Protein AF-A0A920AD11-F1 (afdb_monomer)

Radius of gyration: 23.63 Å; Cα contacts (8 Å, |Δi|>4): 312; chains: 1; bounding box: 51×35×72 Å

Foldseek 3Di:
DVLVVCCVVPVCSQLVLLVVVQVVLLVLLCVVLVQPDDPDVLVSQLSLLVSVQVVCVVVQWFDPLLVVDPSNLLSNLFDSVLSSVDGNVRNVVCLVAQADDDPNTGNAHPLSLLLQLLLLVLSPPPCSSVSSSVSSVCCSNVVDHADPLSSRQRRTPDRPRDQEDEEEAAQDPVSLVVVLVVLVVSCVSPHDYHYHDPNHDAFQPADPPVRDTDNGCVVSVVSSD

Mean predicted aligned error: 4.7 Å

Nearest PDB structures (foldseek):
  5im3-assembly1_A-2  TM=9.847E-01  e=5.042E-24  Pseudomonas aeruginosa PAO1
  5im3-assembly1_B-2  TM=9.858E-01  e=1.477E-23  Pseudomonas aeruginosa PAO1
  8vhq-assembly1_B  TM=8.849E-01  e=7.987E-11  Escherichia coli K-12
  8vhu-assembly1_B  TM=8.842E-01  e=1.635E-10  Escherichia coli K-12
  4r1r-assembly1_A  TM=8.958E-01  e=6.184E-10  Escherichia coli

pLDDT: mean 94.49, std 5.19, range [59.59, 98.75]

Sequence (225 aa):
MTARTMVEKEPNYSYVTARLLLNNLENEVGAFLEIKERKDRSKMYVEALAKTVDKGIELDFLNEELKTYDLTKMGEALLEERDFQFTYLGLQTLYDRYFITFEETRYELPQVFFMRVAMGLALNEENKEEKAIEFYKLLSSFDYMSSTPTLFNSGTKRPQLSSCYLTTVPDDLSGIYGAIRDNALLSKWAGGLGNDWTNVRALGSRIKGTNGKSQGIVPFLKVSK

Secondary structure (DSSP, 8-state):
-TTGGGTTT-TTHHHHHHHHHHHHHHHHHHHHTT----S-HHHHHHHHHHHHHHHHHHTT-B-GGGGGS-HHHHHHT--GGGGGG--HHHHHHHHHHTS-EETTEE---HHHHHHHHHHHHHTTSTTHHHHHHHHHHHHHTTS----HHHHHHTTBSS-----EEEEE--SSHHHHHHHHHHHHHHHTTT-EEEEE-TTSPPTT-B-TTT--B---SHHHHHH--

Solvent-accessible surface area (backbone atoms only — not comparable to full-atom values): 12468 Å² total; per-residue (Å²): 116,79,47,59,71,41,29,87,82,41,63,70,30,28,35,57,36,22,53,56,51,46,55,52,47,55,52,47,23,28,65,72,64,63,59,83,54,76,89,47,62,63,59,25,47,25,54,45,39,44,47,36,53,52,50,31,36,75,69,71,48,30,33,69,70,65,70,75,50,63,47,64,65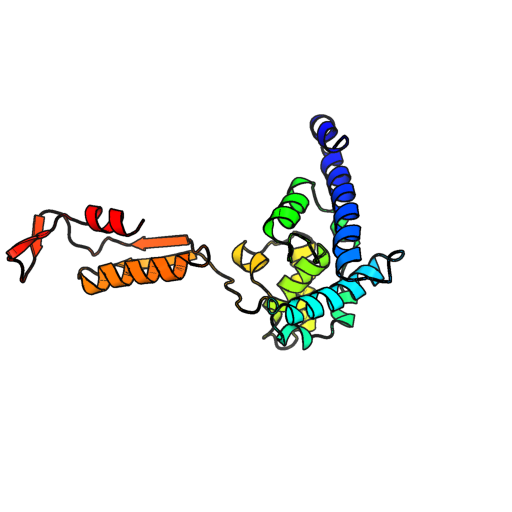,56,18,71,68,57,63,72,72,48,65,71,71,34,39,32,68,59,48,48,52,36,66,77,72,51,48,52,65,57,95,92,40,50,50,50,52,75,67,45,50,37,39,40,28,17,42,37,72,17,70,86,45,97,57,28,70,62,47,13,51,52,44,21,57,40,45,58,69,64,81,43,77,77,56,69,40,27,61,60,20,33,38,32,63,75,55,54,50,71,40,78,48,77,50,73,36,50,71,43,75,69,45,41,54,45,48,46,52,50,48,54,62,47,38,72,75,72,29,47,80,47,76,42,58,82,64,38,59,50,61,68,38,79,39,85,90,78,78,45,61,37,81,29,58,64,68,57,57,67,71,66,108

Structure (mmCIF, N/CA/C/O backbone):
data_AF-A0A920AD11-F1
#
_entry.id   AF-A0A920AD11-F1
#
loop_
_atom_site.group_PDB
_atom_site.id
_atom_site.type_symbol
_atom_site.label_atom_id
_atom_site.label_alt_id
_atom_site.label_comp_id
_atom_site.label_asym_id
_atom_site.label_entity_id
_atom_site.label_seq_id
_atom_site.pdbx_PDB_ins_code
_atom_site.Cartn_x
_atom_site.Cartn_y
_atom_site.Cartn_z
_atom_site.occupancy
_atom_site.B_iso_or_equiv
_atom_site.auth_seq_id
_atom_site.auth_comp_id
_atom_site.auth_asym_id
_atom_site.auth_atom_id
_atom_site.pdbx_PDB_model_num
ATOM 1 N N . MET A 1 1 ? 7.058 13.045 21.842 1.00 62.06 1 MET A N 1
ATOM 2 C CA . MET A 1 1 ? 8.514 13.130 21.566 1.00 62.06 1 MET A CA 1
ATOM 3 C C . MET A 1 1 ? 9.387 12.473 22.639 1.00 62.06 1 MET A C 1
ATOM 5 O O . MET A 1 1 ? 10.346 11.814 22.265 1.00 62.06 1 MET A O 1
ATOM 9 N N . THR A 1 2 ? 9.062 12.568 23.934 1.00 87.69 2 THR A N 1
ATOM 10 C CA . THR A 1 2 ? 9.883 12.015 25.039 1.00 87.69 2 THR A CA 1
ATOM 11 C C . THR A 1 2 ? 9.945 10.482 25.115 1.00 87.69 2 THR A C 1
ATOM 13 O O . THR A 1 2 ? 10.893 9.940 25.668 1.00 87.69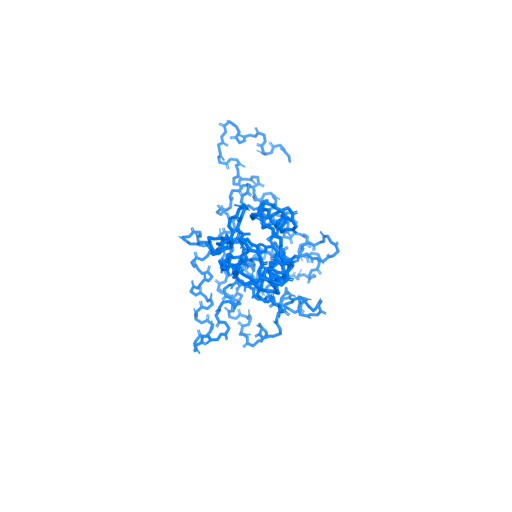 2 THR A O 1
ATOM 16 N N . ALA A 1 3 ? 8.971 9.761 24.548 1.00 85.75 3 ALA A N 1
ATOM 17 C CA . ALA A 1 3 ? 9.001 8.294 24.506 1.00 85.75 3 ALA A CA 1
ATOM 18 C C . ALA A 1 3 ? 10.041 7.751 23.505 1.00 85.75 3 ALA A C 1
ATOM 20 O O . ALA A 1 3 ? 10.756 6.800 23.807 1.00 85.75 3 ALA A O 1
ATOM 21 N N . ARG A 1 4 ? 10.195 8.403 22.341 1.00 88.62 4 ARG A N 1
ATOM 22 C CA . ARG A 1 4 ? 11.115 7.964 21.276 1.00 88.62 4 ARG A CA 1
ATOM 23 C C . ARG A 1 4 ? 12.579 8.000 21.717 1.00 88.62 4 ARG A C 1
ATOM 25 O O . ARG A 1 4 ? 13.347 7.125 21.340 1.00 88.62 4 ARG A O 1
ATOM 32 N N . THR A 1 5 ? 12.968 8.992 22.517 1.00 92.06 5 THR A N 1
ATOM 33 C CA . THR A 1 5 ? 14.348 9.133 23.013 1.00 92.06 5 THR A CA 1
ATOM 34 C C . THR A 1 5 ? 14.754 8.010 23.969 1.00 92.06 5 THR A C 1
ATOM 36 O O . THR A 1 5 ? 15.939 7.798 24.190 1.00 92.06 5 THR A O 1
ATOM 39 N N . MET A 1 6 ? 13.789 7.274 24.530 1.00 92.00 6 MET A N 1
ATOM 40 C CA . MET A 1 6 ? 14.055 6.147 25.428 1.00 92.00 6 MET A CA 1
ATOM 41 C C . MET A 1 6 ? 14.345 4.837 24.686 1.00 92.00 6 MET A C 1
ATOM 43 O O . MET A 1 6 ? 14.854 3.907 25.305 1.00 92.00 6 MET A O 1
ATOM 47 N N . VAL A 1 7 ? 14.088 4.771 23.372 1.00 93.25 7 VAL A N 1
ATOM 48 C CA . VAL A 1 7 ? 14.320 3.570 22.544 1.00 93.25 7 VAL A CA 1
ATOM 49 C C . VAL A 1 7 ? 15.790 3.150 22.539 1.00 93.25 7 VAL A C 1
ATOM 51 O O . VAL A 1 7 ? 16.081 1.961 22.501 1.00 93.25 7 VAL A O 1
ATOM 54 N N . GLU A 1 8 ? 16.715 4.110 22.623 1.00 92.31 8 GLU A N 1
ATOM 55 C CA . GLU A 1 8 ? 18.157 3.835 22.697 1.00 92.31 8 GLU A CA 1
ATOM 56 C C . GLU A 1 8 ? 18.545 3.091 23.986 1.00 92.31 8 GLU A C 1
ATOM 58 O O . GLU A 1 8 ? 19.488 2.306 23.989 1.00 92.31 8 GLU A O 1
ATOM 63 N N . LYS A 1 9 ? 17.803 3.316 25.078 1.00 94.25 9 LYS A N 1
ATOM 64 C CA . LYS A 1 9 ? 18.046 2.669 26.375 1.00 94.25 9 LYS A CA 1
ATOM 65 C C . LYS A 1 9 ? 17.275 1.362 26.530 1.00 94.25 9 LYS A C 1
ATOM 67 O O . LYS A 1 9 ? 17.793 0.426 27.124 1.00 94.25 9 LYS A O 1
ATOM 72 N N . GLU A 1 10 ? 16.040 1.317 26.037 1.00 95.38 10 GLU A N 1
ATOM 73 C CA . GLU A 1 10 ? 15.158 0.154 26.118 1.00 95.38 10 GLU A CA 1
ATOM 74 C C . GLU A 1 10 ? 14.312 0.062 24.829 1.00 95.38 10 GLU A C 1
ATOM 76 O O . GLU A 1 10 ? 13.441 0.911 24.596 1.00 95.38 10 GLU A O 1
ATOM 81 N N . PRO A 1 11 ? 14.535 -0.948 23.966 1.00 95.31 11 PRO A N 1
ATOM 82 C CA . PRO A 1 11 ? 13.902 -1.024 22.648 1.00 95.31 11 PRO A CA 1
ATOM 83 C C . PRO A 1 11 ? 12.371 -1.131 22.704 1.00 95.31 11 PRO A C 1
ATOM 85 O O . PRO A 1 11 ? 11.695 -0.680 21.773 1.00 95.31 11 PRO A O 1
ATOM 88 N N . ASN A 1 12 ? 11.790 -1.648 23.794 1.00 96.38 12 ASN A N 1
ATOM 89 C CA . ASN A 1 12 ? 10.336 -1.764 23.936 1.00 96.38 12 ASN A CA 1
ATOM 90 C C . ASN A 1 12 ? 9.607 -0.410 23.980 1.00 96.38 12 ASN A C 1
ATOM 92 O O . ASN A 1 12 ? 8.408 -0.345 23.687 1.00 96.38 12 ASN A O 1
ATOM 96 N N . TYR A 1 13 ? 10.316 0.698 24.234 1.00 96.31 13 TYR A N 1
ATOM 97 C CA . TYR A 1 13 ? 9.749 2.041 24.067 1.00 96.31 13 TYR A CA 1
ATOM 98 C C . TYR A 1 13 ? 9.312 2.335 22.624 1.00 96.31 13 TYR A C 1
ATOM 100 O O . TYR A 1 13 ? 8.516 3.252 22.410 1.00 96.31 13 TYR A O 1
ATOM 108 N N . SER A 1 14 ? 9.765 1.555 21.635 1.00 97.06 14 SER A N 1
ATOM 109 C CA . SER A 1 14 ? 9.287 1.649 20.253 1.00 97.06 14 SER A CA 1
ATOM 110 C C . SER A 1 14 ? 7.788 1.350 20.163 1.00 97.06 14 SER A C 1
ATOM 112 O O . SER A 1 14 ? 7.046 2.132 19.570 1.00 97.06 14 SER A O 1
ATOM 114 N N . TYR A 1 15 ? 7.316 0.294 20.835 1.00 97.12 15 TYR A N 1
ATOM 115 C CA . TYR A 1 15 ? 5.892 -0.054 20.884 1.00 97.12 15 TYR A CA 1
ATOM 116 C C . TYR A 1 15 ? 5.085 0.995 21.649 1.00 97.12 15 TYR A C 1
ATOM 118 O O . TYR A 1 15 ? 4.009 1.395 21.217 1.00 97.12 15 TYR A O 1
ATOM 126 N N . VAL A 1 16 ? 5.616 1.506 22.764 1.00 96.88 16 VAL A N 1
ATOM 127 C CA . VAL A 1 16 ? 4.961 2.583 23.528 1.00 96.88 16 VAL A CA 1
ATOM 128 C C . VAL A 1 16 ? 4.816 3.843 22.671 1.00 96.88 16 VAL A C 1
ATOM 130 O O . VAL A 1 16 ? 3.754 4.459 22.641 1.00 96.88 16 VAL A O 1
ATOM 133 N N . THR A 1 17 ? 5.861 4.207 21.928 1.00 97.00 17 THR A N 1
ATOM 134 C CA . THR A 1 17 ? 5.839 5.371 21.035 1.00 97.00 17 THR A CA 1
ATOM 135 C C . THR A 1 17 ? 4.841 5.173 19.890 1.00 97.00 17 THR A C 1
ATOM 137 O O . THR A 1 17 ? 4.101 6.104 19.579 1.00 97.00 17 THR A O 1
ATOM 140 N N . ALA A 1 18 ? 4.762 3.970 19.310 1.00 97.50 18 ALA A N 1
ATOM 141 C CA . ALA A 1 18 ? 3.755 3.632 18.304 1.00 97.50 18 ALA A CA 1
ATOM 142 C C . ALA A 1 18 ? 2.330 3.788 18.850 1.00 97.50 18 ALA A C 1
ATOM 144 O O . ALA A 1 18 ? 1.491 4.395 18.200 1.00 97.50 18 ALA A O 1
ATOM 145 N N . ARG A 1 19 ? 2.069 3.334 20.080 1.00 96.81 19 ARG A N 1
ATOM 146 C CA . ARG A 1 19 ? 0.749 3.452 20.726 1.00 96.81 19 ARG A CA 1
ATOM 147 C C . ARG A 1 19 ? 0.329 4.902 20.967 1.00 96.81 19 ARG A C 1
ATOM 149 O O . ARG A 1 19 ? -0.842 5.232 20.829 1.00 96.81 19 ARG A O 1
ATOM 156 N N . LEU A 1 20 ? 1.278 5.783 21.288 1.00 97.06 20 LEU A N 1
ATOM 157 C CA . LEU A 1 20 ? 0.999 7.219 21.402 1.00 97.06 20 LEU A CA 1
ATOM 158 C C . LEU A 1 20 ? 0.669 7.847 20.041 1.00 97.06 20 LEU A C 1
ATOM 160 O O . LEU A 1 20 ? -0.234 8.676 19.960 1.00 97.06 20 LEU A O 1
ATOM 164 N N . LEU A 1 21 ? 1.375 7.448 18.977 1.00 96.69 21 LEU A N 1
ATOM 165 C CA . LEU A 1 21 ? 1.054 7.870 17.609 1.00 96.69 21 LEU A CA 1
ATOM 166 C C . LEU A 1 21 ? -0.324 7.346 17.176 1.00 96.69 21 LEU A C 1
ATOM 168 O O . LEU A 1 21 ? -1.106 8.101 16.608 1.00 96.69 21 LEU A O 1
ATOM 172 N N . LEU A 1 22 ? -0.637 6.090 17.495 1.00 97.12 22 LEU A N 1
ATOM 173 C CA . LEU A 1 22 ? -1.926 5.466 17.211 1.00 97.12 22 LEU A CA 1
ATOM 174 C C . LEU A 1 22 ? -3.081 6.245 17.840 1.00 97.12 22 LEU A C 1
ATOM 176 O O . LEU A 1 22 ? -4.046 6.537 17.152 1.00 97.12 22 LEU A O 1
ATOM 180 N N . ASN A 1 23 ? -2.961 6.650 19.106 1.00 96.31 23 ASN A N 1
ATOM 181 C CA . ASN A 1 23 ? -3.991 7.457 19.76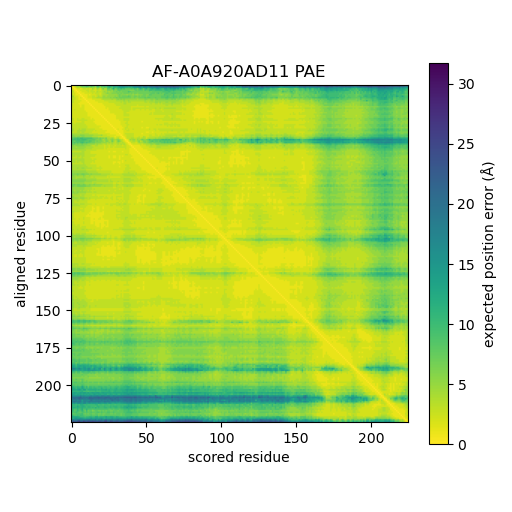0 1.00 96.31 23 ASN A CA 1
ATOM 182 C C . ASN A 1 23 ? -4.223 8.801 19.040 1.00 96.31 23 ASN A C 1
ATOM 184 O O . ASN A 1 23 ? -5.351 9.278 18.960 1.00 96.31 23 ASN A O 1
ATOM 188 N N . ASN A 1 24 ? -3.177 9.427 18.492 1.00 95.94 24 ASN A N 1
ATOM 189 C CA . ASN A 1 24 ? -3.351 10.641 17.688 1.00 95.94 24 ASN A CA 1
ATOM 190 C C . ASN A 1 24 ? -4.087 10.340 16.376 1.00 95.94 24 ASN A C 1
ATOM 192 O O . ASN A 1 24 ? -5.014 11.065 16.030 1.00 95.94 24 ASN A O 1
ATOM 196 N N . LEU A 1 25 ? -3.716 9.250 15.700 1.00 96.75 25 LEU A N 1
ATOM 197 C CA . LEU A 1 25 ? -4.368 8.801 14.471 1.00 96.75 25 LEU A CA 1
ATOM 198 C C . LEU A 1 25 ? -5.848 8.447 14.700 1.00 96.75 25 LEU A C 1
ATOM 200 O O . LEU A 1 25 ? -6.697 8.844 13.912 1.00 96.75 25 LEU A O 1
ATOM 204 N N . GLU A 1 26 ? -6.184 7.754 15.791 1.00 96.06 26 GLU A N 1
ATOM 205 C CA . GLU A 1 26 ? -7.571 7.422 16.151 1.00 96.06 26 GLU A CA 1
ATOM 206 C C . GLU A 1 26 ? -8.432 8.676 16.353 1.00 96.06 26 GLU A C 1
ATOM 208 O O . GLU A 1 26 ? -9.593 8.709 15.933 1.00 96.06 26 GLU A O 1
ATOM 213 N N 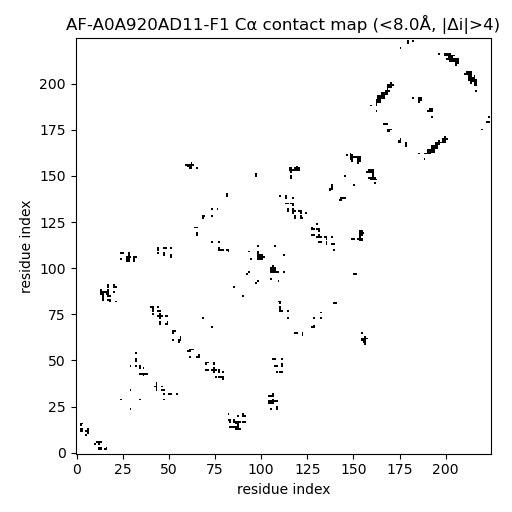. ASN A 1 27 ? -7.858 9.724 16.953 1.00 95.38 27 ASN A N 1
ATOM 214 C CA . ASN A 1 27 ? -8.524 11.016 17.104 1.00 95.38 27 ASN A CA 1
ATOM 215 C C . ASN A 1 27 ? -8.670 11.753 15.764 1.00 95.38 27 ASN A C 1
ATOM 217 O O . ASN A 1 27 ? -9.730 12.316 15.504 1.00 95.38 27 ASN A O 1
ATOM 221 N N . GLU A 1 28 ? -7.642 11.729 14.914 1.00 96.06 28 GLU A N 1
ATOM 222 C CA . GLU A 1 28 ? -7.636 12.363 13.589 1.00 96.06 28 GLU A CA 1
ATOM 223 C C . GLU A 1 28 ? -8.670 11.728 12.649 1.00 96.06 28 GLU A C 1
ATOM 225 O O . GLU A 1 28 ? -9.631 12.389 12.247 1.00 96.06 28 GLU A O 1
ATOM 230 N N . VAL A 1 29 ? -8.530 10.422 12.380 1.00 96.50 29 VAL A N 1
ATOM 231 C CA . VAL A 1 29 ? -9.481 9.631 11.573 1.00 96.50 29 VAL A CA 1
ATOM 232 C C . VAL A 1 29 ? -10.871 9.740 12.166 1.00 96.50 29 VAL A C 1
ATOM 234 O O . VAL A 1 29 ? -11.884 9.846 11.477 1.00 96.50 29 VAL A O 1
ATOM 237 N N . GLY A 1 30 ? -10.899 9.745 13.488 1.00 95.00 30 GLY A N 1
ATOM 238 C CA . GLY A 1 30 ? -12.088 9.933 14.240 1.00 95.00 30 GLY A CA 1
ATOM 239 C C . GLY A 1 30 ? -12.864 11.194 13.922 1.00 95.00 30 GLY A C 1
ATOM 240 O O . GLY A 1 30 ? -14.052 11.099 13.606 1.00 95.00 30 GLY A O 1
ATOM 241 N N . ALA A 1 31 ? -12.223 12.339 14.098 1.00 94.94 31 ALA A N 1
ATOM 242 C CA . ALA A 1 31 ? -12.836 13.629 13.852 1.00 94.94 31 ALA A CA 1
ATOM 243 C C . ALA A 1 31 ? -13.276 13.741 12.388 1.00 94.94 31 ALA A C 1
ATOM 245 O O . ALA A 1 31 ? -14.389 14.187 12.131 1.00 94.94 31 ALA A O 1
ATOM 246 N N . PHE A 1 32 ? -12.450 13.260 11.453 1.00 95.94 32 PHE A N 1
ATOM 247 C CA . PHE A 1 32 ? -12.736 13.331 10.023 1.00 95.94 32 PHE A CA 1
ATOM 248 C C . PHE A 1 32 ? -13.951 12.491 9.598 1.00 95.94 32 PHE A C 1
ATOM 250 O O . PHE A 1 32 ? -14.787 12.957 8.831 1.00 95.94 32 PHE A O 1
ATOM 257 N N . LEU A 1 33 ? -14.072 11.257 10.098 1.00 95.62 33 LEU A N 1
ATOM 258 C CA . LEU A 1 33 ? -15.196 10.360 9.787 1.00 95.62 33 LEU A CA 1
ATOM 259 C C . LEU A 1 33 ? -16.393 10.530 10.739 1.00 95.62 33 LEU A C 1
ATOM 261 O O . LEU A 1 33 ? -17.359 9.769 10.669 1.00 95.62 33 LEU A O 1
ATOM 265 N N . GLU A 1 34 ? -16.339 11.473 11.681 1.00 94.81 34 GLU A N 1
ATOM 266 C CA . GLU A 1 34 ? -17.389 11.697 12.683 1.00 94.81 34 GLU A CA 1
ATOM 267 C C . GLU A 1 34 ? -17.805 10.406 13.428 1.00 94.81 34 GLU A C 1
ATOM 269 O O . GLU A 1 34 ? -18.992 10.152 13.656 1.00 94.81 34 GLU A O 1
ATOM 274 N N . ILE A 1 35 ? -16.845 9.522 13.742 1.00 93.50 35 ILE A N 1
ATOM 275 C CA . ILE A 1 35 ? -17.133 8.223 14.388 1.00 93.50 35 ILE A CA 1
ATOM 276 C C . ILE A 1 35 ? -17.736 8.474 15.776 1.00 93.50 35 ILE A C 1
ATOM 278 O O . ILE A 1 35 ? -17.151 9.206 16.588 1.00 93.50 35 ILE A O 1
ATOM 282 N N . LYS A 1 36 ? -18.912 7.885 16.025 1.00 89.19 36 LYS A N 1
ATOM 283 C CA . LYS A 1 36 ? -19.696 8.092 17.250 1.00 89.19 36 LYS A CA 1
ATOM 284 C C . LYS A 1 36 ? -19.191 7.224 18.390 1.00 89.19 36 LYS A C 1
ATOM 286 O O . LYS A 1 36 ? -19.122 7.693 19.527 1.00 89.19 36 LYS A O 1
ATOM 291 N N . GLU A 1 37 ? -18.848 5.974 18.098 1.00 85.94 37 GLU A N 1
ATOM 292 C CA . GLU A 1 37 ? -18.327 5.059 19.104 1.00 85.94 37 GLU A CA 1
ATOM 293 C C . GLU A 1 37 ? -16.817 5.253 19.288 1.00 85.94 37 GLU A C 1
ATOM 295 O O . GLU A 1 37 ? -16.029 5.142 18.353 1.00 85.94 37 GLU A O 1
ATOM 300 N N . ARG A 1 38 ? -16.419 5.593 20.515 1.00 84.56 38 ARG A N 1
ATOM 301 C CA . ARG A 1 38 ? -15.036 5.938 20.901 1.00 84.56 38 ARG A CA 1
ATOM 302 C C . ARG A 1 38 ? -14.545 5.204 22.126 1.00 84.56 38 ARG A C 1
ATOM 304 O O . ARG A 1 38 ? -13.352 5.209 22.407 1.00 84.56 38 ARG A O 1
ATOM 311 N N . LYS A 1 39 ? -15.474 4.669 22.913 1.00 86.50 39 LYS A N 1
ATOM 312 C CA . LYS A 1 39 ? -15.168 4.014 24.181 1.00 86.50 39 LYS A CA 1
ATOM 313 C C . LYS A 1 39 ? -14.824 2.556 23.936 1.00 86.50 39 LYS A C 1
ATOM 315 O O . LYS A 1 39 ? -13.940 2.021 24.597 1.00 86.50 39 LYS A O 1
ATOM 320 N N . ASP A 1 40 ? -15.518 1.941 22.988 1.00 92.31 40 ASP A N 1
ATOM 321 C CA . ASP A 1 40 ? -15.301 0.566 22.566 1.00 92.31 40 ASP A CA 1
ATOM 322 C C . ASP A 1 40 ? -14.516 0.542 21.245 1.00 92.31 40 ASP A C 1
ATOM 324 O O . ASP A 1 40 ? -15.051 0.888 20.189 1.00 92.31 40 ASP A O 1
ATOM 328 N N . ARG A 1 41 ? -13.231 0.156 21.305 1.00 91.94 41 ARG A N 1
ATOM 329 C CA . ARG A 1 41 ? -12.348 0.129 20.124 1.00 91.94 41 ARG A CA 1
ATOM 330 C C . ARG A 1 41 ? -12.841 -0.851 19.061 1.00 91.94 41 ARG A C 1
ATOM 332 O O . ARG A 1 41 ? -12.738 -0.529 17.883 1.00 91.94 41 ARG A O 1
ATOM 339 N N . SER A 1 42 ? -13.409 -1.992 19.454 1.00 92.81 42 SER A N 1
ATOM 340 C CA . SER A 1 42 ? -13.911 -2.992 18.505 1.00 92.81 42 SER A CA 1
ATOM 341 C C . SER A 1 42 ? -15.056 -2.406 17.672 1.00 92.81 42 SER A C 1
ATOM 343 O O . SER A 1 42 ? -15.010 -2.381 16.441 1.00 92.81 42 SER A O 1
ATOM 345 N N . LYS A 1 43 ? -16.034 -1.778 18.334 1.00 93.88 43 LYS A N 1
ATOM 346 C CA . LYS A 1 43 ? -17.141 -1.095 17.644 1.00 93.88 43 LYS A CA 1
ATOM 347 C C . LYS A 1 43 ? -16.697 0.136 16.857 1.00 93.88 43 LYS A C 1
ATOM 349 O O . LYS A 1 43 ? -17.228 0.379 15.774 1.00 93.88 43 LYS A O 1
ATOM 354 N N . MET A 1 44 ? -15.721 0.891 17.368 1.00 95.44 44 MET A N 1
ATOM 355 C CA . MET A 1 44 ? -15.107 2.004 16.639 1.00 95.44 44 MET A CA 1
ATOM 356 C C . MET A 1 44 ? -14.524 1.520 15.307 1.00 95.44 44 MET A C 1
ATOM 358 O O . MET A 1 44 ? -14.714 2.183 14.294 1.00 95.44 44 MET A O 1
ATOM 362 N N . TYR A 1 45 ? -13.854 0.364 15.289 1.00 96.88 45 TYR A N 1
ATOM 363 C CA . TYR A 1 45 ? -13.275 -0.224 14.081 1.00 96.88 45 TYR A CA 1
ATOM 364 C C . TYR A 1 45 ? -14.326 -0.678 13.063 1.00 96.88 45 TYR A C 1
ATOM 366 O O . TYR A 1 45 ? -14.160 -0.424 11.869 1.00 96.88 45 TYR A O 1
ATOM 374 N N . VAL A 1 46 ? -15.424 -1.282 13.527 1.00 96.56 46 VAL A N 1
ATOM 375 C CA . VAL A 1 46 ? -16.571 -1.639 12.674 1.00 96.56 46 VAL A CA 1
ATOM 376 C C . VAL A 1 46 ? -17.158 -0.387 12.009 1.00 96.56 46 VAL A C 1
ATOM 378 O O . VAL A 1 46 ? -17.343 -0.358 10.792 1.00 96.56 46 VAL A O 1
ATOM 381 N N . GLU A 1 47 ? -17.412 0.671 12.791 1.00 96.69 47 GLU A N 1
ATOM 382 C CA . GLU A 1 47 ? -17.926 1.945 12.268 1.00 96.69 47 GLU A CA 1
ATOM 383 C C . GLU A 1 47 ? -16.908 2.617 11.328 1.00 96.69 47 GLU A C 1
ATOM 385 O O . GLU A 1 47 ? -17.287 3.128 10.273 1.00 96.69 47 GLU A O 1
ATOM 390 N N . ALA A 1 48 ? -15.616 2.584 11.676 1.00 97.19 48 ALA A N 1
ATOM 391 C CA . ALA A 1 48 ? -14.539 3.157 10.876 1.00 97.19 48 ALA A CA 1
ATOM 392 C C . ALA A 1 48 ? -14.454 2.510 9.492 1.00 97.19 48 ALA A C 1
ATOM 394 O O . ALA A 1 48 ? -14.404 3.235 8.507 1.00 97.19 48 ALA A O 1
ATOM 395 N N . LEU A 1 49 ? -14.486 1.175 9.397 1.00 97.88 49 LEU A N 1
ATOM 396 C CA . LEU A 1 49 ? -14.406 0.472 8.113 1.00 97.88 49 LEU A CA 1
ATOM 397 C C . LEU A 1 49 ? -15.523 0.915 7.163 1.00 97.88 49 LEU A C 1
ATOM 399 O O . LEU A 1 49 ? -15.245 1.306 6.028 1.00 97.88 49 LEU A O 1
ATOM 403 N N . ALA A 1 50 ? -16.771 0.889 7.638 1.00 97.25 50 ALA A N 1
ATOM 404 C CA . ALA A 1 50 ? -17.922 1.277 6.831 1.00 97.25 50 ALA A CA 1
ATOM 405 C C . ALA A 1 50 ? -17.794 2.725 6.335 1.00 97.25 50 ALA A C 1
ATOM 407 O O . ALA A 1 50 ? -17.915 2.994 5.139 1.00 97.25 50 ALA A O 1
ATOM 408 N N . LYS A 1 51 ? -17.449 3.649 7.239 1.00 97.31 51 LYS A N 1
ATOM 409 C CA . LYS A 1 51 ? -17.306 5.069 6.907 1.00 97.31 51 LYS A CA 1
ATOM 410 C C . LYS A 1 51 ? -16.104 5.377 6.019 1.00 97.31 51 LYS A C 1
ATOM 412 O O . LYS A 1 51 ? -16.220 6.235 5.149 1.00 97.31 51 LYS A O 1
ATOM 417 N N . THR A 1 52 ? -14.970 4.698 6.194 1.00 97.75 52 THR A N 1
ATOM 418 C CA . THR A 1 52 ? -13.801 4.847 5.313 1.00 97.75 52 THR A CA 1
ATOM 419 C C . THR A 1 52 ? -14.150 4.413 3.891 1.00 97.75 52 THR A C 1
ATOM 421 O O . THR A 1 52 ? -13.800 5.120 2.946 1.00 97.75 52 THR A O 1
ATOM 424 N N . VAL A 1 53 ? -14.873 3.297 3.723 1.00 97.69 53 VAL A N 1
ATOM 425 C CA . VAL A 1 53 ? -15.326 2.826 2.403 1.00 97.69 53 VAL A CA 1
ATOM 426 C C . VAL A 1 53 ? -16.306 3.820 1.780 1.00 97.69 53 VAL A C 1
ATOM 428 O O . VAL A 1 53 ? -16.107 4.231 0.637 1.00 97.69 53 VAL A O 1
ATOM 431 N N . ASP A 1 54 ? -17.319 4.263 2.530 1.00 97.06 54 ASP A N 1
ATOM 432 C CA . ASP A 1 54 ? -18.290 5.251 2.052 1.00 97.06 54 ASP A CA 1
ATOM 433 C C . ASP A 1 54 ? -17.622 6.560 1.628 1.00 97.06 54 ASP A C 1
ATOM 435 O O . ASP A 1 54 ? -17.851 7.034 0.513 1.00 97.06 54 ASP A O 1
ATOM 439 N N . LYS A 1 55 ? -16.756 7.114 2.484 1.00 97.00 55 LYS A N 1
ATOM 440 C CA . LYS A 1 55 ? -16.081 8.385 2.222 1.00 97.00 55 LYS A CA 1
ATOM 441 C C . LYS A 1 55 ? -15.068 8.273 1.088 1.00 97.00 55 LYS A C 1
ATOM 443 O O . LYS A 1 55 ? -14.983 9.164 0.253 1.00 97.00 55 LYS A O 1
ATOM 448 N N . GLY A 1 56 ? -14.324 7.171 1.015 1.00 96.69 56 GLY A N 1
ATOM 449 C CA . GLY A 1 56 ? -13.374 6.944 -0.069 1.00 96.69 56 GLY A CA 1
ATOM 450 C C . GLY A 1 56 ? -14.050 6.782 -1.434 1.00 96.69 56 GLY A C 1
ATOM 451 O O . GLY A 1 56 ? -13.472 7.188 -2.440 1.00 96.69 56 GLY A O 1
ATOM 452 N N . ILE A 1 57 ? -15.271 6.237 -1.476 1.00 96.50 57 ILE A N 1
ATOM 453 C CA . ILE A 1 57 ? -16.096 6.180 -2.694 1.00 96.50 57 ILE A CA 1
ATOM 454 C C . ILE A 1 57 ? -16.683 7.558 -3.022 1.00 96.50 57 ILE A C 1
ATOM 456 O O . ILE A 1 57 ? -16.632 7.977 -4.174 1.00 96.50 57 ILE A O 1
ATOM 460 N N . GLU A 1 58 ? -17.183 8.295 -2.024 1.00 96.56 58 GLU A N 1
ATOM 461 C CA . GLU A 1 58 ? -17.664 9.678 -2.193 1.00 96.56 58 GLU A CA 1
ATOM 462 C C . GLU A 1 58 ? -16.584 10.589 -2.806 1.00 96.56 58 GLU A C 1
ATOM 464 O O . GLU A 1 58 ? -16.875 11.416 -3.666 1.00 96.56 58 GLU A O 1
ATOM 469 N N . LEU A 1 59 ? -15.327 10.401 -2.395 1.00 95.75 59 LEU A N 1
ATOM 470 C CA . LEU A 1 59 ? -14.160 11.145 -2.877 1.00 95.75 59 LEU A CA 1
ATOM 471 C C . LEU A 1 59 ? -13.565 10.599 -4.192 1.00 95.75 59 LEU A C 1
ATOM 473 O O . LEU A 1 59 ? -12.483 11.022 -4.595 1.00 95.75 59 LEU A O 1
ATOM 477 N N . ASP A 1 60 ? -14.245 9.660 -4.855 1.00 94.00 60 ASP A N 1
ATOM 478 C CA . ASP A 1 60 ? -13.833 9.008 -6.108 1.00 94.00 60 ASP A CA 1
ATOM 479 C C . ASP A 1 60 ? -12.459 8.304 -6.068 1.00 94.00 60 ASP A C 1
ATOM 481 O O . ASP A 1 60 ? -11.790 8.129 -7.092 1.00 94.00 60 ASP A O 1
ATOM 485 N N . PHE A 1 61 ? -12.015 7.889 -4.879 1.00 94.44 61 PHE A N 1
ATOM 486 C CA . PHE A 1 61 ? -10.715 7.246 -4.679 1.00 94.44 61 PHE A CA 1
ATOM 487 C C . PHE A 1 61 ? -10.817 5.717 -4.584 1.00 94.44 61 PHE A C 1
ATOM 489 O O . PHE A 1 61 ? -10.029 4.990 -5.203 1.00 94.44 61 PHE A O 1
ATOM 496 N N . LEU A 1 62 ? -11.788 5.213 -3.818 1.00 97.12 62 LEU A N 1
ATOM 497 C CA . LEU A 1 62 ? -12.009 3.780 -3.619 1.00 97.12 62 LEU A CA 1
ATOM 498 C C . LEU A 1 62 ? -12.921 3.177 -4.689 1.00 97.12 62 LEU A C 1
ATOM 500 O O . LEU A 1 62 ? -13.747 3.863 -5.286 1.00 97.12 62 LEU A O 1
ATOM 504 N N . ASN A 1 63 ? -12.754 1.877 -4.942 1.00 95.94 63 ASN A N 1
ATOM 505 C CA . ASN A 1 63 ? -13.612 1.141 -5.866 1.00 95.94 63 ASN A CA 1
ATOM 506 C C . ASN A 1 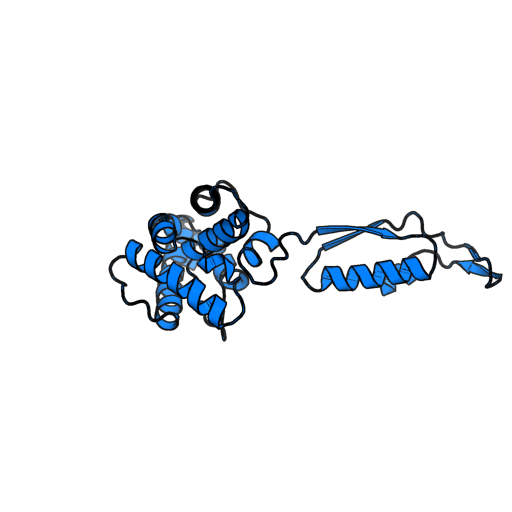63 ? -15.008 0.938 -5.248 1.00 95.94 63 ASN A C 1
ATOM 508 O O . ASN A 1 63 ? -15.129 0.424 -4.135 1.00 95.94 63 ASN A O 1
ATOM 512 N N . GLU A 1 64 ? -16.057 1.294 -5.991 1.00 96.69 64 GLU A N 1
ATOM 513 C CA . GLU A 1 64 ? -17.459 1.110 -5.599 1.00 96.69 64 GLU A CA 1
ATOM 514 C C . GLU A 1 64 ? -17.809 -0.352 -5.294 1.00 96.69 64 GLU A C 1
ATOM 516 O O . GLU A 1 64 ? -18.641 -0.619 -4.427 1.00 96.69 64 GLU A O 1
ATOM 521 N N . GLU A 1 65 ? -17.130 -1.311 -5.932 1.00 95.44 65 GLU A N 1
ATOM 522 C CA . GLU A 1 65 ? -17.346 -2.740 -5.693 1.00 95.44 65 GLU A CA 1
ATOM 523 C C . GLU A 1 65 ? -17.046 -3.161 -4.248 1.00 95.44 65 GLU A C 1
ATOM 525 O O . GLU A 1 65 ? -17.578 -4.171 -3.785 1.00 95.44 65 GLU A O 1
ATOM 530 N N . LEU A 1 66 ? -16.276 -2.376 -3.482 1.00 95.88 66 LEU A N 1
ATOM 531 C CA . LEU A 1 66 ? -16.071 -2.641 -2.056 1.00 95.88 66 LEU A CA 1
ATOM 532 C C . LEU A 1 66 ? -17.380 -2.574 -1.250 1.00 95.88 66 LEU A C 1
ATOM 534 O O . LEU A 1 66 ? -17.487 -3.249 -0.230 1.00 95.88 66 LEU A O 1
ATOM 538 N N . LYS A 1 67 ? -18.406 -1.847 -1.722 1.00 95.12 67 LYS A N 1
ATOM 539 C CA . LYS A 1 67 ? -19.749 -1.834 -1.104 1.00 95.12 67 LYS A CA 1
ATOM 540 C C . LYS A 1 67 ? -20.528 -3.128 -1.296 1.00 95.12 67 LYS A C 1
ATOM 542 O O . LYS A 1 67 ? -21.553 -3.319 -0.653 1.00 95.12 67 LYS A O 1
ATOM 547 N N . THR A 1 68 ? -20.074 -4.012 -2.182 1.00 95.62 68 THR A N 1
ATOM 548 C CA . THR A 1 68 ? -20.730 -5.307 -2.392 1.00 95.62 68 THR A CA 1
ATOM 549 C C . THR A 1 68 ? -20.430 -6.307 -1.275 1.00 95.62 68 THR A C 1
ATOM 551 O O . THR A 1 68 ? -21.051 -7.368 -1.252 1.00 95.62 68 THR A O 1
ATOM 554 N N . TYR A 1 69 ? -19.464 -6.014 -0.400 1.00 97.00 69 TYR A N 1
ATOM 555 C CA . TYR A 1 69 ? -19.180 -6.799 0.797 1.00 97.00 69 TYR A CA 1
ATOM 556 C C . TYR A 1 69 ? -20.168 -6.475 1.917 1.00 97.00 69 TYR A C 1
ATOM 558 O O . TYR A 1 69 ? -20.635 -5.344 2.050 1.00 97.00 69 TYR A O 1
ATOM 566 N N . ASP A 1 70 ? -20.397 -7.444 2.800 1.00 96.56 70 ASP A N 1
ATOM 567 C CA . ASP A 1 70 ? -20.995 -7.181 4.109 1.00 96.56 70 ASP A CA 1
ATOM 568 C C . ASP A 1 70 ? -19.972 -6.479 5.022 1.00 96.56 70 ASP A C 1
ATOM 570 O O . ASP A 1 70 ? -19.158 -7.117 5.694 1.00 96.56 70 ASP A O 1
ATOM 574 N N . LEU A 1 71 ? -19.986 -5.142 5.019 1.00 95.75 71 LEU A N 1
ATOM 575 C CA . LEU A 1 71 ? -19.045 -4.320 5.788 1.00 95.75 71 LEU A CA 1
ATOM 576 C C . LEU A 1 71 ? -19.201 -4.490 7.303 1.00 95.75 71 LEU A C 1
ATOM 578 O O . LEU A 1 71 ? -18.232 -4.285 8.031 1.00 95.75 71 LEU A O 1
ATOM 582 N N . THR A 1 72 ? -20.378 -4.894 7.787 1.00 95.06 72 THR A N 1
ATOM 583 C CA . THR A 1 72 ? -20.570 -5.211 9.206 1.00 95.06 72 THR A CA 1
ATOM 584 C C . THR A 1 72 ? -19.820 -6.489 9.551 1.00 95.06 72 THR A C 1
ATOM 586 O O . THR A 1 72 ? -18.992 -6.474 10.458 1.00 95.06 72 THR A O 1
ATOM 589 N N . LYS A 1 73 ? -19.998 -7.552 8.758 1.00 96.25 73 LYS A N 1
ATOM 590 C CA . LYS A 1 73 ? -19.253 -8.809 8.921 1.00 96.25 73 LYS A CA 1
ATOM 591 C C . LYS A 1 73 ? -17.739 -8.615 8.783 1.00 96.25 73 LYS A C 1
ATOM 593 O O . LYS A 1 73 ? -16.972 -9.212 9.534 1.00 96.25 73 LYS A O 1
ATOM 598 N N . MET A 1 74 ? -17.293 -7.794 7.827 1.00 97.69 74 MET A N 1
ATOM 599 C CA . MET A 1 74 ? -15.867 -7.470 7.673 1.00 97.69 74 MET A CA 1
ATOM 600 C C . MET A 1 74 ? -15.345 -6.672 8.870 1.00 97.69 74 MET A C 1
ATOM 602 O O . MET A 1 74 ? -14.252 -6.947 9.356 1.00 97.69 74 MET A O 1
ATOM 606 N N . GLY A 1 75 ? -16.133 -5.722 9.378 1.00 96.31 75 GLY A N 1
ATOM 607 C CA . GLY A 1 75 ? -15.792 -4.939 10.561 1.00 96.31 75 GLY A CA 1
ATOM 608 C C . GLY A 1 75 ? -15.651 -5.804 11.812 1.00 96.31 75 GLY A C 1
ATOM 609 O O . GLY A 1 75 ? -14.697 -5.634 12.560 1.00 96.31 75 GLY A O 1
ATOM 610 N N . GLU A 1 76 ? -16.560 -6.760 12.018 1.00 96.75 76 GLU A N 1
ATOM 611 C CA . GLU A 1 76 ? -16.525 -7.698 13.152 1.00 96.75 76 GLU A CA 1
ATOM 612 C C . GLU A 1 76 ? -15.327 -8.658 13.103 1.00 96.75 76 GLU A C 1
ATOM 614 O O . GLU A 1 76 ? -14.919 -9.200 14.128 1.00 96.75 76 GLU A O 1
ATOM 619 N N . ALA A 1 77 ? -14.749 -8.876 11.918 1.00 97.69 77 ALA A N 1
ATOM 620 C CA . ALA A 1 77 ? -13.551 -9.690 11.752 1.00 97.69 77 ALA A CA 1
ATOM 621 C C . ALA A 1 77 ? -12.248 -8.940 12.083 1.00 97.69 77 ALA A C 1
ATOM 623 O O . ALA A 1 77 ? -11.191 -9.579 12.131 1.00 97.69 77 ALA A O 1
ATOM 624 N N . LEU A 1 78 ? -12.301 -7.616 12.279 1.00 98.06 78 LEU A N 1
ATOM 625 C CA . LEU A 1 78 ? -11.143 -6.812 12.661 1.00 98.06 78 LEU A CA 1
ATOM 626 C C . LEU A 1 78 ? -10.707 -7.136 14.092 1.00 98.06 78 LEU A C 1
ATOM 628 O O . LEU A 1 78 ? -11.524 -7.316 14.987 1.00 98.06 78 LEU A O 1
ATOM 632 N N . LEU A 1 79 ? -9.393 -7.183 14.288 1.00 97.81 79 LEU A N 1
ATOM 633 C CA . LEU A 1 79 ? -8.732 -7.504 15.547 1.00 97.81 79 LEU A CA 1
ATOM 634 C C . LEU A 1 79 ? -7.931 -6.283 16.015 1.00 97.81 79 LEU A C 1
ATOM 636 O O . LEU A 1 79 ? -6.782 -6.077 15.605 1.00 97.81 79 LEU A O 1
ATOM 640 N N . GLU A 1 80 ? -8.544 -5.427 16.836 1.00 95.12 80 GLU A N 1
ATOM 641 C CA . GLU A 1 80 ? -7.957 -4.154 17.275 1.00 95.12 80 GLU A CA 1
ATOM 642 C C . GLU A 1 80 ? -6.710 -4.314 18.158 1.00 95.12 80 GLU A C 1
ATOM 644 O O . GLU A 1 80 ? -5.912 -3.382 18.311 1.00 95.12 80 GLU A O 1
ATOM 649 N N . GLU A 1 81 ? -6.517 -5.489 18.756 1.00 97.00 81 GLU A N 1
ATOM 650 C CA . GLU A 1 81 ? -5.338 -5.813 19.548 1.00 97.00 81 GLU A CA 1
ATOM 651 C C . GLU A 1 81 ? -4.070 -5.896 18.689 1.00 97.00 81 GLU A C 1
ATOM 653 O O . GLU A 1 81 ? -2.960 -5.703 19.196 1.00 97.00 81 GLU A O 1
ATOM 658 N N . ARG A 1 82 ? -4.216 -6.122 17.375 1.00 97.88 82 ARG A N 1
ATOM 659 C CA . ARG A 1 82 ? -3.087 -6.196 16.438 1.00 97.88 82 ARG A CA 1
ATOM 660 C C . ARG A 1 82 ? -2.410 -4.850 16.220 1.00 97.88 82 ARG A C 1
ATOM 662 O O . ARG A 1 82 ? -1.234 -4.811 15.870 1.00 97.88 82 ARG A O 1
ATOM 669 N N . ASP A 1 83 ? -3.073 -3.744 16.548 1.00 97.62 83 ASP A N 1
ATOM 670 C CA . ASP A 1 83 ? -2.420 -2.433 16.552 1.00 97.62 83 ASP A CA 1
ATOM 671 C C . ASP A 1 83 ? -1.240 -2.364 17.526 1.00 97.62 83 ASP A C 1
ATOM 673 O O . ASP A 1 83 ? -0.274 -1.628 17.312 1.00 97.62 83 ASP A O 1
ATOM 677 N N . PHE A 1 84 ? -1.282 -3.153 18.602 1.00 97.06 84 PHE A N 1
ATOM 678 C CA . PHE A 1 84 ? -0.231 -3.163 19.613 1.00 97.06 84 PHE A CA 1
ATOM 679 C C . PHE A 1 84 ? 1.039 -3.901 19.176 1.00 97.06 84 PHE A C 1
ATOM 681 O O . PHE A 1 84 ? 2.028 -3.850 19.915 1.00 97.06 84 PHE A O 1
ATOM 688 N N . GLN A 1 85 ? 1.020 -4.539 17.998 1.00 97.44 85 GLN A N 1
ATOM 689 C CA . GLN A 1 85 ? 2.168 -5.203 17.376 1.00 97.44 85 GLN A CA 1
ATOM 690 C C . GLN A 1 85 ? 3.097 -4.213 16.660 1.00 97.44 85 GLN A C 1
ATOM 692 O O . GLN A 1 85 ? 4.262 -4.524 16.412 1.00 97.44 85 GLN A O 1
ATOM 697 N N . PHE A 1 86 ? 2.619 -3.008 16.330 1.00 97.94 86 PHE A N 1
ATOM 698 C CA . PHE A 1 86 ? 3.421 -2.041 15.591 1.00 97.94 86 PHE A CA 1
ATOM 699 C C . PHE A 1 86 ? 4.598 -1.500 16.406 1.00 97.94 86 PHE A C 1
ATOM 701 O O . PHE A 1 86 ? 4.450 -0.976 17.512 1.00 97.94 86 PHE A O 1
ATOM 708 N N . THR A 1 87 ? 5.776 -1.522 15.787 1.00 97.88 87 THR A N 1
ATOM 709 C CA . THR A 1 87 ? 6.891 -0.658 16.185 1.00 97.88 87 THR A CA 1
ATOM 710 C C . THR A 1 87 ? 6.650 0.769 15.695 1.00 97.88 87 THR A C 1
ATOM 712 O O . THR A 1 87 ? 5.878 1.000 14.759 1.00 97.88 87 THR A O 1
ATOM 715 N N . TYR A 1 88 ? 7.344 1.746 16.286 1.00 96.75 88 TYR A N 1
ATOM 716 C CA . TYR A 1 88 ? 7.165 3.149 15.908 1.00 96.75 88 TYR A CA 1
ATOM 717 C C . TYR A 1 88 ? 7.466 3.398 14.424 1.00 96.75 88 TYR A C 1
ATOM 719 O O . TYR A 1 88 ? 6.675 4.042 13.744 1.00 96.75 88 TYR A O 1
ATOM 727 N N . LEU A 1 89 ? 8.564 2.839 13.900 1.00 96.81 89 LEU A N 1
ATOM 728 C CA . LEU A 1 89 ? 8.920 2.980 12.485 1.00 96.81 89 LEU A CA 1
ATOM 729 C C . LEU A 1 89 ? 7.870 2.348 11.560 1.00 96.81 89 LEU A C 1
ATOM 731 O O . LEU A 1 89 ? 7.571 2.916 10.511 1.00 96.81 89 LEU A O 1
ATOM 735 N N . GLY A 1 90 ? 7.313 1.195 11.947 1.00 96.94 90 GLY A N 1
ATOM 736 C CA . GLY A 1 90 ? 6.280 0.510 11.173 1.00 96.94 90 GLY A CA 1
ATOM 737 C C . GLY A 1 90 ? 5.025 1.366 11.027 1.00 96.94 90 GLY A C 1
ATOM 738 O O . GLY A 1 90 ? 4.607 1.655 9.907 1.00 96.94 90 GLY A O 1
ATOM 739 N N . LEU A 1 91 ? 4.481 1.850 12.149 1.00 97.94 91 LEU A N 1
ATOM 740 C CA . LEU A 1 91 ? 3.283 2.690 12.119 1.00 97.94 91 LEU A CA 1
ATOM 741 C C . LEU A 1 91 ? 3.541 4.042 11.444 1.00 97.94 91 LEU A C 1
ATOM 743 O O . LEU A 1 91 ? 2.733 4.474 10.630 1.00 97.94 91 LEU A O 1
ATOM 747 N N . GLN A 1 92 ? 4.682 4.681 11.721 1.00 97.06 92 GLN A N 1
ATOM 748 C CA . GLN A 1 92 ? 5.070 5.941 11.078 1.00 97.06 92 GLN A CA 1
ATOM 749 C C . GLN A 1 92 ? 5.166 5.782 9.554 1.00 97.06 92 GLN A C 1
ATOM 751 O O . GLN A 1 92 ? 4.694 6.633 8.810 1.00 97.06 92 GLN A O 1
ATOM 756 N N . THR A 1 93 ? 5.715 4.661 9.074 1.00 97.44 93 THR A N 1
ATOM 757 C CA . THR A 1 93 ? 5.812 4.384 7.636 1.00 97.44 93 THR A CA 1
ATOM 758 C C . THR A 1 93 ? 4.439 4.301 6.976 1.00 97.44 93 THR A C 1
ATOM 760 O O . THR A 1 93 ? 4.267 4.855 5.888 1.00 97.44 93 THR A O 1
ATOM 763 N N . LEU A 1 94 ? 3.479 3.621 7.613 1.00 97.69 94 LEU A N 1
ATOM 764 C CA . LEU A 1 94 ? 2.112 3.536 7.100 1.00 97.69 94 LEU A CA 1
ATOM 765 C C . LEU A 1 94 ? 1.404 4.894 7.156 1.00 97.69 94 LEU A C 1
ATOM 767 O O . LEU A 1 94 ? 0.798 5.310 6.173 1.00 97.69 94 LEU A O 1
ATOM 771 N N . TYR A 1 95 ? 1.563 5.619 8.262 1.00 96.94 95 TYR A N 1
ATOM 772 C CA . TYR A 1 95 ? 0.990 6.947 8.469 1.00 96.94 95 TYR A CA 1
ATOM 773 C C . TYR A 1 95 ? 1.467 7.982 7.438 1.00 96.94 95 TYR A C 1
ATOM 775 O O . TYR A 1 95 ? 0.681 8.783 6.923 1.00 96.94 95 TYR A O 1
ATOM 783 N N . ASP A 1 96 ? 2.762 7.975 7.126 1.00 94.94 96 ASP A N 1
ATOM 784 C CA . ASP A 1 96 ? 3.357 8.961 6.228 1.00 94.94 96 ASP A CA 1
ATOM 785 C C . ASP A 1 96 ? 3.006 8.702 4.761 1.00 94.94 96 ASP A C 1
ATOM 787 O O . ASP A 1 96 ? 2.974 9.647 3.975 1.00 94.94 96 ASP A O 1
ATOM 791 N N . ARG A 1 97 ? 2.799 7.435 4.371 1.00 94.12 97 ARG A N 1
ATOM 792 C CA . ARG A 1 97 ? 2.796 7.053 2.949 1.00 94.12 97 ARG A CA 1
ATOM 793 C C . ARG A 1 97 ? 1.695 6.104 2.491 1.00 94.12 97 ARG A C 1
ATOM 795 O O . ARG A 1 97 ? 1.543 5.989 1.286 1.00 94.12 97 ARG A O 1
ATOM 802 N N . TYR A 1 98 ? 0.998 5.386 3.368 1.00 97.00 98 TYR A N 1
ATOM 803 C CA . TYR A 1 98 ? 0.089 4.303 2.951 1.00 97.00 98 TYR A CA 1
ATOM 804 C C . TYR A 1 98 ? -1.368 4.518 3.342 1.00 97.00 98 TYR A C 1
ATOM 806 O O . TYR A 1 98 ? -2.243 4.110 2.581 1.00 97.00 98 TYR A O 1
ATOM 814 N N . PHE A 1 99 ? -1.638 5.119 4.502 1.00 97.56 99 PHE A N 1
ATOM 815 C CA . PHE A 1 99 ? -3.014 5.418 4.886 1.00 97.56 99 PHE A CA 1
ATOM 816 C C . PHE A 1 99 ? -3.623 6.443 3.943 1.00 97.56 99 PHE A C 1
ATOM 818 O O . PHE A 1 99 ? -2.953 7.385 3.513 1.00 97.56 99 PHE A O 1
ATOM 825 N N . ILE A 1 100 ? -4.903 6.253 3.631 1.00 96.44 100 ILE A N 1
ATOM 826 C CA . ILE A 1 100 ? -5.611 7.166 2.742 1.00 96.44 100 ILE A CA 1
ATOM 827 C C . ILE A 1 100 ? -5.729 8.541 3.401 1.00 96.44 100 ILE A C 1
ATOM 829 O O . ILE A 1 100 ? -6.075 8.663 4.582 1.00 96.44 100 ILE A O 1
ATOM 833 N N . THR A 1 101 ? -5.446 9.576 2.614 1.00 95.38 101 THR A N 1
ATOM 834 C CA . THR A 1 101 ? -5.524 10.972 3.030 1.00 95.38 101 THR A CA 1
ATOM 835 C C . THR A 1 101 ? -6.465 11.767 2.135 1.00 95.38 101 THR A C 1
ATOM 837 O O . THR A 1 101 ? -6.646 11.461 0.956 1.00 95.38 101 THR A O 1
ATOM 840 N N . PHE A 1 102 ? -7.069 12.802 2.704 1.00 95.31 102 PHE A N 1
ATOM 841 C CA . PHE A 1 102 ? -7.796 13.838 1.984 1.00 95.31 102 PHE A CA 1
ATOM 842 C C . PHE A 1 102 ? -7.474 15.178 2.644 1.00 95.31 102 PHE A C 1
ATOM 844 O O . PHE A 1 102 ? -7.566 15.287 3.863 1.00 95.31 102 PHE A O 1
ATOM 851 N N . GLU A 1 103 ? -7.027 16.165 1.859 1.00 92.81 103 GLU A N 1
ATOM 852 C CA . GLU A 1 103 ? -6.599 17.482 2.371 1.00 92.81 103 GLU A CA 1
ATOM 853 C C . GLU A 1 103 ? -5.632 17.369 3.572 1.00 92.81 103 GLU A C 1
ATOM 855 O O . GLU A 1 103 ? -5.840 17.953 4.630 1.00 92.81 103 GLU A O 1
ATOM 860 N N . GLU A 1 104 ? -4.587 16.542 3.420 1.00 91.06 104 GLU A N 1
ATOM 861 C CA . GLU A 1 104 ? -3.558 16.233 4.438 1.00 91.06 104 GLU A CA 1
ATOM 862 C C . GLU A 1 104 ? -4.044 15.480 5.694 1.00 91.06 104 GLU A C 1
ATOM 864 O O . GLU A 1 104 ? -3.216 15.038 6.498 1.00 91.06 104 GLU A O 1
ATOM 869 N N . THR A 1 105 ? -5.351 15.240 5.821 1.00 94.31 105 THR A N 1
ATOM 870 C CA . THR A 1 105 ? -5.959 14.513 6.943 1.00 94.31 105 THR A CA 1
ATOM 871 C C . THR A 1 105 ? -6.101 13.032 6.612 1.00 94.31 105 THR A C 1
ATOM 873 O O . THR A 1 105 ? -6.621 12.665 5.556 1.00 94.31 105 THR A O 1
ATOM 876 N N . ARG A 1 106 ? -5.633 12.155 7.503 1.00 96.69 106 ARG A N 1
ATOM 877 C CA . ARG A 1 106 ? -5.788 10.699 7.373 1.00 96.69 106 ARG A CA 1
ATOM 878 C C . ARG A 1 106 ? -7.189 10.300 7.808 1.00 96.69 106 ARG A C 1
ATOM 880 O O . ARG A 1 106 ? -7.679 10.753 8.837 1.00 96.69 106 ARG A O 1
ATOM 887 N N . TYR A 1 107 ? -7.799 9.382 7.066 1.00 96.88 107 TYR A N 1
ATOM 888 C CA . TYR A 1 107 ? -9.118 8.839 7.405 1.00 96.88 107 TYR A CA 1
ATOM 889 C C . TYR A 1 107 ? -9.174 7.309 7.344 1.00 96.88 107 TYR A C 1
ATOM 891 O O . TYR A 1 107 ? -10.224 6.702 7.135 1.00 96.88 107 TYR A O 1
ATOM 899 N N . GLU A 1 108 ? -8.028 6.670 7.559 1.00 97.94 108 GLU A N 1
ATOM 900 C CA . GLU A 1 108 ? -7.894 5.222 7.582 1.00 97.94 108 GLU A CA 1
ATOM 901 C C . GLU A 1 108 ? -7.103 4.769 8.815 1.00 97.94 108 GLU A C 1
ATOM 903 O O . GLU A 1 108 ? -6.018 5.278 9.097 1.00 97.94 108 GLU A O 1
ATOM 908 N N . LEU A 1 109 ? -7.663 3.804 9.552 1.00 97.94 109 LEU A N 1
ATOM 909 C CA . LEU A 1 109 ? -7.008 3.164 10.696 1.00 97.94 109 LEU A CA 1
ATOM 910 C C . LEU A 1 109 ? -6.185 1.940 10.260 1.00 97.94 109 LEU A C 1
ATOM 912 O O . LEU A 1 109 ? -6.497 1.342 9.230 1.00 97.94 109 LEU A O 1
ATOM 916 N N . PRO A 1 110 ? -5.195 1.483 11.052 1.00 98.31 110 PRO A N 1
ATOM 917 C CA . PRO A 1 110 ? -4.309 0.392 10.641 1.00 98.31 110 PRO A CA 1
ATOM 918 C C . PRO A 1 110 ? -5.020 -0.929 10.312 1.00 98.31 110 PRO A C 1
ATOM 920 O O . PRO A 1 110 ? -4.705 -1.554 9.300 1.00 98.31 110 PRO A O 1
ATOM 923 N N . GLN A 1 111 ? -6.005 -1.358 11.111 1.00 98.50 111 GLN A N 1
ATOM 924 C CA . GLN A 1 111 ? -6.745 -2.591 10.791 1.00 98.50 111 GLN A CA 1
ATOM 925 C C . GLN A 1 111 ? -7.676 -2.412 9.585 1.00 98.50 111 GLN A C 1
ATOM 927 O O . GLN A 1 111 ? -7.804 -3.327 8.771 1.00 98.50 111 GLN A O 1
ATOM 932 N N . VAL A 1 112 ? -8.257 -1.218 9.417 1.00 98.44 112 VAL A N 1
ATOM 933 C CA . VAL A 1 112 ? -9.066 -0.863 8.238 1.00 98.44 112 VAL A CA 1
ATOM 934 C C . VAL A 1 112 ? -8.208 -0.893 6.973 1.00 98.44 112 VAL A C 1
ATOM 936 O O . VAL A 1 112 ? -8.637 -1.452 5.971 1.00 98.44 112 VAL A O 1
ATOM 939 N N . PHE A 1 113 ? -6.973 -0.391 7.039 1.00 98.62 113 PHE A N 1
ATOM 940 C CA . PHE A 1 113 ? -5.994 -0.459 5.956 1.00 98.62 113 PHE A CA 1
ATOM 941 C C . PHE A 1 113 ? -5.746 -1.901 5.497 1.00 98.62 113 PHE A C 1
ATOM 943 O O . PHE A 1 113 ? -5.875 -2.203 4.309 1.00 98.62 113 PHE A O 1
ATOM 950 N N . PHE A 1 114 ? -5.446 -2.818 6.423 1.00 98.75 114 PHE A N 1
ATOM 951 C CA . PHE A 1 114 ? -5.230 -4.221 6.056 1.00 98.75 114 PHE A CA 1
ATOM 952 C C . PHE A 1 114 ? -6.493 -4.875 5.497 1.00 98.75 114 PHE A C 1
ATOM 954 O O . PHE A 1 114 ? -6.404 -5.646 4.541 1.00 98.75 114 PHE A O 1
ATOM 961 N N . MET A 1 115 ? -7.663 -4.551 6.050 1.00 98.69 115 MET A N 1
ATOM 962 C CA . MET A 1 115 ? -8.934 -5.067 5.549 1.00 98.69 115 MET A CA 1
ATOM 963 C C . MET A 1 115 ? -9.263 -4.530 4.156 1.00 98.69 115 MET A C 1
ATOM 965 O O . MET A 1 115 ? -9.649 -5.310 3.294 1.00 98.69 115 MET A O 1
ATOM 969 N N . ARG A 1 116 ? -9.017 -3.245 3.868 1.00 98.50 116 ARG A N 1
ATOM 970 C CA . ARG A 1 116 ? -9.155 -2.690 2.513 1.00 98.50 116 ARG A CA 1
ATOM 971 C C . ARG A 1 116 ? -8.273 -3.439 1.522 1.00 98.50 116 ARG A C 1
ATOM 973 O O . ARG A 1 116 ? -8.739 -3.785 0.436 1.00 98.50 116 ARG A O 1
ATOM 980 N N . VAL A 1 117 ? -7.006 -3.677 1.871 1.00 98.56 117 VAL A N 1
ATOM 981 C CA . VAL A 1 117 ? -6.086 -4.419 0.998 1.00 98.56 117 VAL A CA 1
ATOM 982 C C . VAL A 1 117 ? -6.623 -5.828 0.743 1.00 98.56 117 VAL A C 1
ATOM 984 O O . VAL A 1 117 ? -6.680 -6.254 -0.409 1.00 98.56 117 VAL A O 1
ATOM 987 N N . ALA A 1 118 ? -7.066 -6.519 1.792 1.00 98.62 118 ALA A N 1
ATOM 988 C CA . ALA A 1 118 ? -7.616 -7.865 1.706 1.00 98.62 118 ALA A CA 1
ATOM 989 C C . ALA A 1 118 ? -8.899 -7.937 0.859 1.00 98.62 118 ALA A C 1
ATOM 991 O O . ALA A 1 118 ? -8.980 -8.751 -0.060 1.00 98.62 118 ALA A O 1
ATOM 992 N N . MET A 1 119 ? -9.861 -7.044 1.104 1.00 98.50 119 MET A N 1
ATOM 993 C CA . MET A 1 119 ? -11.085 -6.915 0.308 1.00 98.50 119 MET A CA 1
ATOM 994 C C . MET A 1 119 ? -10.766 -6.608 -1.157 1.00 98.50 119 MET A C 1
ATOM 996 O O . MET A 1 119 ? -11.359 -7.198 -2.054 1.00 98.50 119 MET A O 1
ATOM 1000 N N . GLY A 1 120 ? -9.803 -5.719 -1.414 1.00 97.94 120 GLY A N 1
ATOM 1001 C CA . GLY A 1 120 ? -9.372 -5.380 -2.767 1.00 97.94 120 GLY A CA 1
ATOM 1002 C C . GLY A 1 120 ? -8.778 -6.564 -3.532 1.00 97.94 120 GLY A C 1
ATOM 1003 O O . GLY A 1 120 ? -8.984 -6.669 -4.737 1.00 97.94 120 GLY A O 1
ATOM 1004 N N . LEU A 1 121 ? -8.070 -7.464 -2.844 1.00 98.12 121 LEU A N 1
ATOM 1005 C CA . LEU A 1 121 ? -7.507 -8.680 -3.440 1.00 98.12 121 LEU A CA 1
ATOM 1006 C C . LEU A 1 121 ? -8.554 -9.782 -3.651 1.00 98.12 121 LEU A C 1
ATOM 1008 O O . LEU A 1 121 ? -8.449 -10.534 -4.614 1.00 98.12 121 LEU A O 1
ATOM 1012 N N . ALA A 1 122 ? -9.564 -9.863 -2.784 1.00 98.06 122 ALA A N 1
ATOM 1013 C CA . ALA A 1 122 ? -10.579 -10.917 -2.806 1.00 98.06 122 ALA A CA 1
ATOM 1014 C C . ALA A 1 122 ? -11.818 -10.601 -3.671 1.00 98.06 122 ALA A C 1
ATOM 1016 O O . ALA A 1 122 ? -12.725 -11.424 -3.735 1.00 98.06 122 ALA A O 1
ATOM 1017 N N . LEU A 1 123 ? -11.877 -9.443 -4.348 1.00 95.12 123 LEU A N 1
ATOM 1018 C CA . LEU A 1 123 ? -13.071 -8.964 -5.076 1.00 95.12 123 LEU A CA 1
ATOM 1019 C C . LEU A 1 123 ? -13.708 -10.000 -6.019 1.00 95.12 123 LEU A C 1
ATOM 1021 O O . LEU A 1 123 ? -14.930 -10.056 -6.120 1.00 95.12 123 LEU A O 1
ATOM 1025 N N . ASN A 1 124 ? -12.882 -10.811 -6.684 1.00 95.38 124 ASN A N 1
ATOM 1026 C CA . ASN A 1 124 ? -13.311 -11.790 -7.688 1.00 95.38 124 ASN A CA 1
ATOM 1027 C C . ASN A 1 124 ? -13.254 -13.248 -7.194 1.00 95.38 124 ASN A C 1
ATOM 1029 O O . ASN A 1 124 ? -13.308 -14.169 -8.006 1.00 95.38 124 ASN A O 1
ATOM 1033 N N . GLU A 1 125 ? -13.100 -13.470 -5.889 1.00 97.69 125 GLU A N 1
ATOM 1034 C CA . GLU A 1 125 ? -13.148 -14.807 -5.292 1.00 97.69 125 GLU A CA 1
ATOM 1035 C C . GLU A 1 125 ? -14.596 -15.304 -5.170 1.00 97.69 125 GLU A C 1
ATOM 1037 O O . GLU A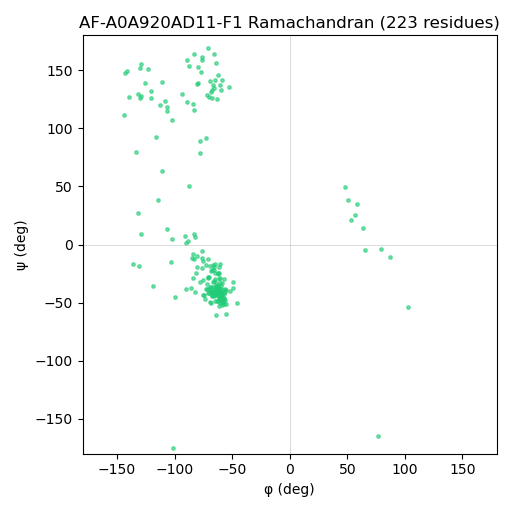 1 125 ? -15.511 -14.520 -4.917 1.00 97.69 125 GLU A O 1
ATOM 1042 N N . GLU A 1 126 ? -14.811 -16.620 -5.284 1.00 93.50 126 GLU A N 1
ATOM 1043 C CA . GLU A 1 126 ? -16.153 -17.219 -5.164 1.00 93.50 126 GLU A CA 1
ATOM 1044 C C . GLU A 1 126 ? -16.790 -16.929 -3.793 1.00 93.50 126 GLU A C 1
ATOM 1046 O O . GLU A 1 126 ? -17.950 -16.531 -3.712 1.00 93.50 126 GLU A O 1
ATOM 1051 N N . ASN A 1 127 ? -15.998 -17.061 -2.722 1.00 95.12 127 ASN A N 1
ATOM 1052 C CA . ASN A 1 127 ? -16.372 -16.724 -1.346 1.00 95.12 127 ASN A CA 1
ATOM 1053 C C . ASN A 1 127 ? -15.577 -15.499 -0.871 1.00 95.12 127 ASN A C 1
ATOM 1055 O O . ASN A 1 127 ? -14.752 -15.590 0.045 1.00 95.12 127 ASN A O 1
ATOM 1059 N N . LYS A 1 128 ? -15.792 -14.350 -1.523 1.00 95.62 128 LYS A N 1
ATOM 1060 C CA . LYS A 1 128 ? -15.005 -13.124 -1.307 1.00 95.62 128 LYS A CA 1
ATOM 1061 C C . LYS A 1 128 ? -14.887 -12.695 0.159 1.00 95.62 128 LYS A C 1
ATOM 1063 O O . LYS A 1 128 ? -13.798 -12.325 0.581 1.00 95.62 128 LYS A O 1
ATOM 1068 N N . GLU A 1 129 ? -15.942 -12.789 0.973 1.00 97.50 129 GLU A N 1
ATOM 1069 C CA . GLU A 1 129 ? -15.890 -12.424 2.398 1.00 97.50 129 GLU A CA 1
ATOM 1070 C C . GLU A 1 129 ? -14.957 -13.342 3.194 1.00 97.50 129 GLU A C 1
ATOM 1072 O O . GLU A 1 129 ? -14.192 -12.877 4.037 1.00 97.50 129 GLU A O 1
ATOM 1077 N N . GLU A 1 130 ? -15.015 -14.651 2.946 1.00 98.06 130 GLU A N 1
ATOM 1078 C CA . GLU A 1 130 ? -14.158 -15.621 3.630 1.00 98.06 130 GLU A CA 1
ATOM 1079 C C . GLU A 1 130 ? -12.690 -15.393 3.257 1.00 98.06 130 GLU A C 1
ATOM 1081 O O . GLU A 1 130 ? -11.828 -15.333 4.136 1.00 98.06 130 GLU A O 1
ATOM 1086 N N . LYS A 1 131 ? -12.423 -15.162 1.965 1.00 98.31 131 LYS A N 1
ATOM 1087 C CA . LYS A 1 131 ? -11.080 -14.872 1.456 1.00 98.31 131 LYS A CA 1
ATOM 1088 C C . LYS A 1 131 ? -10.535 -13.532 1.930 1.00 98.31 131 LYS A C 1
ATOM 1090 O O . LYS A 1 131 ? -9.376 -13.464 2.331 1.00 98.31 131 LYS A O 1
ATOM 1095 N N . ALA A 1 132 ? -11.360 -12.491 1.984 1.00 98.50 132 ALA A N 1
ATOM 1096 C CA . ALA A 1 132 ? -10.966 -11.209 2.557 1.00 98.50 132 ALA A CA 1
ATOM 1097 C C . ALA A 1 132 ? -10.571 -11.360 4.036 1.00 98.50 132 ALA A C 1
ATOM 1099 O O . ALA A 1 132 ? -9.534 -10.848 4.449 1.00 98.50 132 ALA A O 1
ATOM 1100 N N . ILE A 1 133 ? -11.329 -12.123 4.830 1.00 98.69 133 ILE A N 1
ATOM 1101 C CA . ILE A 1 133 ? -10.978 -12.379 6.236 1.00 98.69 133 ILE A CA 1
ATOM 1102 C C . ILE A 1 133 ? -9.677 -13.192 6.346 1.00 98.69 133 ILE A C 1
ATOM 1104 O O . ILE A 1 133 ? -8.842 -12.894 7.203 1.00 98.69 133 ILE A O 1
ATOM 1108 N N . GLU A 1 134 ? -9.483 -14.202 5.495 1.00 98.56 134 GLU A N 1
ATOM 1109 C CA . GLU A 1 134 ? -8.248 -14.996 5.433 1.00 98.56 134 GLU A CA 1
ATOM 1110 C C . GLU A 1 134 ? -7.028 -14.106 5.140 1.00 98.56 134 GLU A C 1
ATOM 1112 O O . GLU A 1 134 ? -6.059 -14.100 5.904 1.00 98.56 134 GLU A O 1
ATOM 1117 N N . PHE A 1 135 ? -7.100 -13.290 4.085 1.00 98.69 135 PHE A N 1
ATOM 1118 C CA . PHE A 1 135 ? -6.027 -12.377 3.694 1.00 98.69 135 PHE A CA 1
ATOM 1119 C C . PHE A 1 135 ? -5.777 -11.299 4.749 1.00 98.69 135 PHE A C 1
ATOM 1121 O O . PHE A 1 135 ? -4.623 -11.007 5.065 1.00 98.69 135 PHE A O 1
ATOM 1128 N N . TYR A 1 136 ? -6.833 -10.742 5.348 1.00 98.69 136 TYR A N 1
ATOM 1129 C CA . TYR A 1 136 ? -6.710 -9.786 6.446 1.00 98.69 136 TYR A CA 1
ATOM 1130 C C . TYR A 1 136 ? -5.936 -10.393 7.615 1.00 98.69 136 TYR A C 1
ATOM 1132 O O . TYR A 1 136 ? -5.005 -9.766 8.126 1.00 98.69 136 TYR A O 1
ATOM 1140 N N . LYS A 1 137 ? -6.288 -11.615 8.033 1.00 98.62 137 LYS A N 1
ATOM 1141 C CA . LYS A 1 137 ? -5.617 -12.296 9.146 1.00 98.62 137 LYS A CA 1
ATOM 1142 C C . LYS A 1 137 ? -4.144 -12.550 8.856 1.00 98.62 137 LYS A C 1
ATOM 1144 O O . LYS A 1 137 ? -3.357 -12.431 9.787 1.00 98.62 137 LYS A O 1
ATOM 1149 N N . LEU A 1 138 ? -3.789 -12.860 7.611 1.00 98.62 138 LEU A N 1
ATOM 1150 C CA . LEU A 1 138 ? -2.408 -13.079 7.185 1.00 98.62 138 LEU A CA 1
ATOM 1151 C C . LEU A 1 138 ? -1.586 -11.773 7.146 1.00 98.62 138 LEU A C 1
ATOM 1153 O O . LEU A 1 138 ? -0.432 -11.752 7.569 1.00 98.62 138 LEU A O 1
ATOM 1157 N N . LEU A 1 139 ? -2.179 -10.679 6.653 1.00 98.56 139 LEU A N 1
ATOM 1158 C CA . LEU A 1 139 ? -1.512 -9.376 6.548 1.00 98.56 139 LEU A CA 1
ATOM 1159 C C . LEU A 1 139 ? -1.348 -8.698 7.912 1.00 98.56 139 LEU A C 1
ATOM 1161 O O . LEU A 1 139 ? -0.269 -8.213 8.249 1.00 98.56 139 LEU A O 1
ATOM 1165 N N . SER A 1 140 ? -2.416 -8.666 8.712 1.00 98.38 140 SER A N 1
ATOM 1166 C CA . SER A 1 140 ? -2.431 -7.951 9.994 1.00 98.38 140 SER A CA 1
ATOM 1167 C C . SER A 1 140 ? -1.672 -8.670 11.115 1.00 98.38 140 SER A C 1
ATOM 1169 O O . SER A 1 140 ? -1.400 -8.040 12.131 1.00 98.38 140 SER A O 1
ATOM 1171 N N . SER A 1 141 ? -1.329 -9.958 10.962 1.00 98.25 141 SER A N 1
ATOM 1172 C CA . SER A 1 141 ? -0.424 -10.673 11.883 1.00 98.25 141 SER A CA 1
ATOM 1173 C C . SER A 1 141 ? 1.054 -10.454 11.559 1.00 98.25 141 SER A C 1
ATOM 1175 O O . SER A 1 141 ? 1.912 -10.879 12.327 1.00 98.25 141 SER A O 1
ATOM 1177 N N . PHE A 1 142 ? 1.350 -9.814 10.422 1.00 98.12 142 PHE A N 1
ATOM 1178 C CA . PHE A 1 142 ? 2.690 -9.658 9.852 1.00 98.12 142 PHE A CA 1
ATOM 1179 C C . PHE A 1 142 ? 3.374 -10.969 9.429 1.00 98.12 142 PHE A C 1
ATOM 1181 O O . PHE A 1 142 ? 4.570 -10.953 9.135 1.00 98.12 142 PHE A O 1
ATOM 1188 N N . ASP A 1 143 ? 2.637 -12.080 9.326 1.00 98.25 143 ASP A N 1
ATOM 1189 C CA . ASP A 1 143 ? 3.179 -13.358 8.834 1.00 98.25 143 ASP A CA 1
ATOM 1190 C C . ASP A 1 143 ? 3.567 -13.274 7.351 1.00 98.25 143 ASP A C 1
ATOM 1192 O O . ASP A 1 143 ? 4.527 -13.899 6.896 1.00 98.25 143 ASP A O 1
ATOM 1196 N N . TYR A 1 144 ? 2.833 -12.462 6.591 1.00 98.31 144 TYR A N 1
ATOM 1197 C CA . TYR A 1 144 ? 3.163 -12.091 5.224 1.00 98.31 144 TYR A CA 1
ATOM 1198 C C . TYR A 1 144 ? 2.788 -10.633 4.977 1.00 98.31 144 TYR A C 1
ATOM 1200 O O . TYR A 1 144 ? 1.815 -10.115 5.518 1.00 98.31 144 TYR A O 1
ATOM 1208 N N . MET A 1 145 ? 3.562 -9.968 4.123 1.00 98.00 145 MET A N 1
ATOM 1209 C CA . MET A 1 145 ? 3.287 -8.604 3.704 1.00 98.00 145 MET A CA 1
ATOM 1210 C C . MET A 1 145 ? 3.351 -8.520 2.186 1.00 98.00 145 MET A C 1
ATOM 1212 O O . MET A 1 145 ? 4.347 -8.913 1.573 1.00 98.00 145 MET A O 1
ATOM 1216 N N . SER A 1 146 ? 2.288 -8.000 1.575 1.00 97.88 146 SER A N 1
ATOM 1217 C CA . SER A 1 146 ? 2.270 -7.755 0.135 1.00 97.88 146 SER A CA 1
ATOM 1218 C C . SER A 1 146 ? 3.284 -6.680 -0.262 1.00 97.88 146 SER A C 1
ATOM 1220 O O . SER A 1 146 ? 3.777 -5.903 0.559 1.00 97.88 146 SER A O 1
ATOM 1222 N N . SER A 1 147 ? 3.593 -6.619 -1.555 1.00 96.75 147 SER A N 1
ATOM 1223 C CA . SER A 1 147 ? 4.485 -5.594 -2.090 1.00 96.75 147 SER A CA 1
ATOM 1224 C C . SER A 1 147 ? 3.889 -4.187 -1.917 1.00 96.75 147 SER A C 1
ATOM 1226 O O . SER A 1 147 ? 2.671 -4.008 -1.856 1.00 96.75 147 SER A O 1
ATOM 1228 N N . THR A 1 148 ? 4.750 -3.166 -1.889 1.00 94.69 148 THR A N 1
ATOM 1229 C CA . THR A 1 148 ? 4.341 -1.753 -1.819 1.00 94.69 148 THR A CA 1
ATOM 1230 C C . THR A 1 148 ? 3.213 -1.366 -2.788 1.00 94.69 148 THR A C 1
ATOM 1232 O O . THR A 1 148 ? 2.243 -0.780 -2.309 1.00 94.69 148 THR A O 1
ATOM 1235 N N . PRO A 1 149 ? 3.261 -1.678 -4.104 1.00 95.44 149 PRO A N 1
ATOM 1236 C CA . PRO A 1 149 ? 2.172 -1.311 -5.013 1.00 95.44 149 PRO A CA 1
ATOM 1237 C C . PRO A 1 149 ? 0.848 -2.004 -4.672 1.00 95.44 149 PRO A C 1
ATOM 1239 O O . PRO A 1 149 ? -0.207 -1.399 -4.836 1.00 95.44 149 PRO A O 1
ATOM 1242 N N . THR A 1 150 ? 0.881 -3.234 -4.151 1.00 97.19 150 THR A N 1
ATOM 1243 C CA . THR A 1 150 ? -0.333 -3.929 -3.707 1.00 97.19 150 THR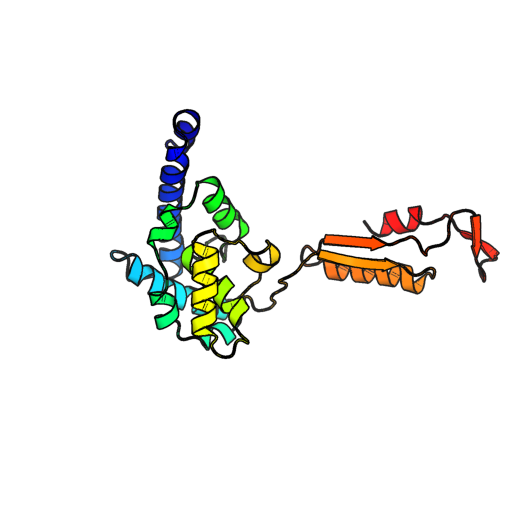 A CA 1
ATOM 1244 C C . THR A 1 150 ? -0.931 -3.250 -2.474 1.00 97.19 150 THR A C 1
ATOM 1246 O O . THR A 1 150 ? -2.102 -2.891 -2.478 1.00 97.19 150 THR A O 1
ATOM 1249 N N . LEU A 1 151 ? -0.120 -2.989 -1.446 1.00 97.44 151 LEU A N 1
ATOM 1250 C CA . LEU A 1 151 ? -0.568 -2.305 -0.227 1.00 97.44 151 LEU A CA 1
ATOM 1251 C C . LEU A 1 151 ? -1.158 -0.913 -0.506 1.00 97.44 151 LEU A C 1
ATOM 1253 O O . LEU A 1 151 ? -2.143 -0.509 0.110 1.00 97.44 151 LEU A O 1
ATOM 1257 N N . PHE A 1 152 ? -0.555 -0.181 -1.442 1.00 94.94 152 PHE A N 1
ATOM 1258 C CA . PHE A 1 152 ? -0.975 1.174 -1.781 1.00 94.94 152 PHE A CA 1
ATOM 1259 C C . PHE A 1 152 ? -2.259 1.191 -2.624 1.00 94.94 152 PHE A C 1
ATOM 1261 O O . PHE A 1 152 ? -3.160 1.981 -2.355 1.00 94.94 152 PHE A O 1
ATOM 1268 N N . ASN A 1 153 ? -2.367 0.309 -3.625 1.00 95.75 153 ASN A N 1
ATOM 1269 C CA . ASN A 1 153 ? -3.405 0.413 -4.654 1.00 95.75 153 ASN A CA 1
ATOM 1270 C C . ASN A 1 153 ? -4.585 -0.559 -4.482 1.00 95.75 153 ASN A C 1
ATOM 1272 O O . ASN A 1 153 ? -5.620 -0.357 -5.124 1.00 95.75 153 ASN A O 1
ATOM 1276 N N . SER A 1 154 ? -4.478 -1.604 -3.655 1.00 97.31 154 SER A N 1
ATOM 1277 C CA . SER A 1 154 ? -5.589 -2.541 -3.440 1.00 97.31 154 SER A CA 1
ATOM 1278 C C . SER A 1 154 ? -6.828 -1.840 -2.875 1.00 97.31 154 SER A C 1
ATOM 1280 O O . SER A 1 154 ? -6.747 -1.052 -1.930 1.00 97.31 154 SER A O 1
ATOM 1282 N N . GLY A 1 155 ? -7.985 -2.132 -3.473 1.00 95.88 155 GLY A N 1
ATOM 1283 C CA . GLY A 1 155 ? -9.274 -1.532 -3.114 1.00 95.88 155 GLY A CA 1
ATOM 1284 C C . GLY A 1 155 ? -9.513 -0.127 -3.686 1.00 95.88 155 GLY A C 1
ATOM 1285 O O . GLY A 1 155 ? -10.601 0.419 -3.526 1.00 95.88 155 GLY A O 1
ATOM 1286 N N . THR A 1 156 ? -8.540 0.465 -4.383 1.00 96.44 156 THR A N 1
ATOM 1287 C CA . THR A 1 156 ? -8.717 1.762 -5.061 1.00 96.44 156 THR A CA 1
ATOM 1288 C C . THR A 1 156 ? -9.378 1.599 -6.433 1.00 96.44 156 THR A C 1
ATOM 1290 O O . THR A 1 156 ? -9.391 0.507 -7.003 1.00 96.44 156 THR A O 1
ATOM 1293 N N . LYS A 1 157 ? -9.891 2.694 -7.008 1.00 93.44 157 LYS A N 1
ATOM 1294 C CA . LYS A 1 157 ? -10.559 2.707 -8.325 1.00 93.44 157 LYS A CA 1
ATOM 1295 C C . LYS A 1 157 ? -9.660 2.265 -9.492 1.00 93.44 157 LYS A C 1
ATOM 1297 O O . LYS A 1 157 ? -10.157 1.827 -10.527 1.00 93.44 157 LYS A O 1
ATOM 1302 N N . ARG A 1 158 ? -8.333 2.396 -9.365 1.00 87.50 158 ARG A N 1
ATOM 1303 C CA . ARG A 1 158 ? -7.350 1.991 -10.390 1.00 87.50 158 ARG A CA 1
ATOM 1304 C C . ARG A 1 158 ? -6.207 1.196 -9.752 1.00 87.50 158 ARG A C 1
ATOM 1306 O O . ARG A 1 158 ? -5.133 1.754 -9.524 1.00 87.50 158 ARG A O 1
ATOM 1313 N N . PRO A 1 159 ? -6.419 -0.100 -9.470 1.00 89.06 159 PRO A N 1
ATOM 1314 C CA . PRO A 1 159 ? -5.485 -0.878 -8.672 1.00 89.06 159 PRO A CA 1
ATOM 1315 C C . PRO A 1 159 ? -4.249 -1.314 -9.482 1.00 89.06 159 PRO A C 1
ATOM 1317 O O . PRO A 1 159 ? -4.212 -2.402 -10.054 1.00 89.06 159 PRO A O 1
ATOM 1320 N N . GLN A 1 160 ? -3.197 -0.489 -9.513 1.00 91.25 160 GLN A N 1
ATOM 1321 C CA . GLN A 1 160 ? -1.885 -0.879 -10.052 1.00 91.25 160 GLN A CA 1
ATOM 1322 C C . GLN A 1 160 ? -1.128 -1.748 -9.029 1.00 91.25 160 GLN A C 1
ATOM 1324 O O . GLN A 1 160 ? -0.264 -1.270 -8.295 1.00 91.25 160 GLN A O 1
ATOM 1329 N N . LEU A 1 161 ? -1.475 -3.035 -8.942 1.00 94.44 161 LEU A N 1
ATOM 1330 C CA . LEU A 1 161 ? -0.985 -3.925 -7.873 1.00 94.44 161 LEU A CA 1
ATOM 1331 C C . LEU A 1 161 ? 0.465 -4.389 -8.047 1.00 94.44 161 LEU A C 1
ATOM 1333 O O . LEU A 1 161 ? 1.101 -4.811 -7.083 1.00 94.44 161 LEU A O 1
ATOM 1337 N N . SER A 1 162 ? 0.984 -4.317 -9.271 1.00 93.06 162 SER A N 1
ATOM 1338 C CA . SER A 1 162 ? 2.357 -4.668 -9.632 1.00 93.06 162 SER A CA 1
ATOM 1339 C C . SER A 1 162 ? 3.005 -3.493 -10.340 1.00 93.06 162 SER A C 1
ATOM 1341 O O . SER A 1 162 ? 2.365 -2.868 -11.183 1.00 93.06 162 SER A O 1
ATOM 1343 N N . SER A 1 163 ? 4.267 -3.217 -10.021 1.00 92.31 163 SER A N 1
ATOM 1344 C CA . SER A 1 163 ? 5.015 -2.089 -10.582 1.00 92.31 163 SER A CA 1
ATOM 1345 C C . SER A 1 163 ? 6.379 -2.482 -11.158 1.00 92.31 163 SER A C 1
ATOM 1347 O O . SER A 1 163 ? 7.146 -1.601 -11.506 1.00 92.31 163 SER A O 1
ATOM 1349 N N . CYS A 1 164 ? 6.709 -3.769 -11.290 1.00 94.69 164 CYS A N 1
ATOM 1350 C CA . CYS A 1 164 ? 7.984 -4.216 -11.863 1.00 94.69 164 CYS A CA 1
ATOM 1351 C C . CYS A 1 164 ? 7.761 -4.821 -13.251 1.00 94.69 164 CYS A C 1
ATOM 1353 O O . CYS A 1 164 ? 7.012 -5.790 -13.373 1.00 94.69 164 CYS A O 1
ATOM 1355 N N . TYR A 1 165 ? 8.436 -4.294 -14.275 1.00 93.75 165 TYR A N 1
ATOM 1356 C CA . TYR A 1 165 ? 8.288 -4.767 -15.655 1.00 93.75 165 TYR A CA 1
ATOM 1357 C C . TYR A 1 165 ? 9.631 -5.043 -16.315 1.00 93.75 165 TYR A C 1
ATOM 1359 O O . TYR A 1 165 ? 10.644 -4.414 -16.002 1.00 93.75 165 TYR A O 1
ATOM 1367 N N . LEU A 1 166 ? 9.605 -5.970 -17.269 1.00 95.69 166 LEU A N 1
ATOM 1368 C CA . LEU A 1 166 ? 10.729 -6.288 -18.132 1.00 95.69 166 LEU A CA 1
ATOM 1369 C C . LEU A 1 166 ? 10.319 -6.049 -19.584 1.00 95.69 166 LEU A C 1
ATOM 1371 O O . LEU A 1 166 ? 9.253 -6.500 -20.004 1.00 95.69 166 LEU A O 1
ATOM 1375 N N . THR A 1 167 ? 11.160 -5.349 -20.341 1.00 94.62 167 THR A N 1
ATOM 1376 C CA . THR A 1 167 ? 10.960 -5.115 -21.775 1.00 94.62 167 THR A CA 1
ATOM 1377 C C . THR A 1 167 ? 12.214 -5.489 -22.559 1.00 94.62 167 THR A C 1
ATOM 1379 O O . THR A 1 167 ? 13.324 -5.471 -22.025 1.00 94.62 167 THR A O 1
ATOM 1382 N N . THR A 1 168 ? 12.041 -5.810 -23.840 1.00 97.12 168 THR A N 1
ATOM 1383 C CA . THR A 1 168 ? 13.142 -6.041 -24.781 1.00 97.12 168 THR A CA 1
ATOM 1384 C C . THR A 1 168 ? 13.022 -5.049 -25.926 1.00 97.12 168 THR A C 1
ATOM 1386 O O . THR A 1 168 ? 11.974 -4.954 -26.565 1.00 97.12 168 THR A O 1
ATOM 1389 N N . VAL A 1 169 ? 14.097 -4.309 -26.192 1.00 97.00 169 VAL A N 1
ATOM 1390 C CA . VAL A 1 169 ? 14.121 -3.240 -27.193 1.00 97.00 169 VAL A CA 1
ATOM 1391 C C . VAL A 1 169 ? 14.523 -3.814 -28.560 1.00 97.00 169 VAL A C 1
ATOM 1393 O O . VAL A 1 169 ? 15.594 -4.416 -28.668 1.00 97.00 169 VAL A O 1
ATOM 1396 N N . PRO A 1 170 ? 13.705 -3.656 -29.617 1.00 96.69 170 PRO A N 1
ATOM 1397 C CA . PRO A 1 170 ? 14.048 -4.116 -30.965 1.00 96.69 170 PRO A CA 1
ATOM 1398 C C . PRO A 1 170 ? 15.066 -3.187 -31.659 1.00 96.69 170 PRO A C 1
ATOM 1400 O O . PRO A 1 170 ? 15.197 -2.015 -31.315 1.00 96.69 170 PRO A O 1
ATOM 1403 N N . ASP A 1 171 ? 15.775 -3.692 -32.675 1.00 95.94 171 ASP A N 1
ATOM 1404 C CA . ASP A 1 171 ? 16.804 -2.947 -33.433 1.00 95.94 171 ASP A CA 1
ATOM 1405 C C . ASP A 1 171 ? 16.244 -2.147 -34.624 1.00 95.94 171 ASP A C 1
ATOM 1407 O O . ASP A 1 171 ? 16.728 -2.225 -35.761 1.00 95.94 171 ASP A O 1
ATOM 1411 N N . ASP A 1 172 ? 15.204 -1.360 -34.371 1.00 94.31 172 ASP A N 1
ATOM 1412 C CA . ASP A 1 172 ? 14.651 -0.413 -35.332 1.00 94.31 172 ASP A CA 1
ATOM 1413 C C . ASP A 1 172 ? 14.218 0.881 -34.634 1.00 94.31 172 ASP A C 1
ATOM 1415 O O . ASP A 1 172 ? 13.834 0.886 -33.467 1.00 94.31 172 ASP A O 1
ATOM 1419 N N . LEU A 1 173 ? 14.298 2.011 -35.341 1.00 93.25 173 LEU A N 1
ATOM 1420 C CA . LEU A 1 173 ? 14.093 3.319 -34.714 1.00 93.25 173 LEU A CA 1
ATOM 1421 C C . LEU A 1 173 ? 12.668 3.490 -34.167 1.00 93.25 173 LEU A C 1
ATOM 1423 O O . LEU A 1 173 ? 12.490 4.099 -33.115 1.00 93.25 173 LEU A O 1
ATOM 1427 N N . SER A 1 174 ? 11.664 2.945 -34.859 1.00 95.38 174 SER A N 1
ATOM 1428 C CA . SER A 1 174 ? 10.271 3.030 -34.417 1.00 95.38 174 SER A CA 1
ATOM 1429 C C . SER A 1 174 ? 10.061 2.220 -33.142 1.00 95.38 174 SER A C 1
ATOM 1431 O O . SER A 1 174 ? 9.432 2.705 -32.205 1.00 95.38 174 SER A O 1
ATOM 1433 N N . GLY A 1 175 ? 10.612 1.011 -33.082 1.00 95.50 175 GLY A N 1
ATOM 1434 C CA . GLY A 1 175 ? 10.544 0.147 -31.917 1.00 95.50 175 GLY A CA 1
ATOM 1435 C C . GLY A 1 175 ? 11.352 0.670 -30.725 1.00 95.50 175 GLY A C 1
ATOM 1436 O O . GLY A 1 175 ? 10.863 0.605 -29.602 1.00 95.50 175 GLY A O 1
ATOM 1437 N N . ILE A 1 176 ? 12.518 1.292 -30.947 1.00 95.62 176 ILE A N 1
ATOM 1438 C CA . ILE A 1 176 ? 13.302 1.951 -29.883 1.00 95.62 176 ILE A CA 1
ATOM 1439 C C . ILE A 1 176 ? 12.495 3.077 -29.226 1.00 95.62 176 ILE A C 1
ATOM 1441 O O . ILE A 1 176 ? 12.372 3.124 -28.002 1.00 95.62 176 ILE A O 1
ATOM 1445 N N . TYR A 1 177 ? 11.912 3.981 -30.019 1.00 95.69 177 TYR A N 1
ATOM 1446 C CA . TYR A 1 177 ? 11.084 5.061 -29.473 1.00 95.69 177 TYR A CA 1
ATOM 1447 C C . TYR A 1 177 ? 9.738 4.559 -28.931 1.00 95.69 177 TYR A C 1
ATOM 1449 O O . TYR A 1 177 ? 9.210 5.145 -27.985 1.00 95.69 177 TYR A O 1
ATOM 1457 N N . GLY A 1 178 ? 9.213 3.453 -29.466 1.00 96.12 178 GLY A N 1
ATOM 1458 C CA . GLY A 1 178 ? 8.083 2.725 -28.891 1.00 96.12 178 GLY A CA 1
ATOM 1459 C C . GLY A 1 178 ? 8.380 2.241 -27.472 1.00 96.12 178 GLY A C 1
ATOM 1460 O O . GLY A 1 178 ? 7.627 2.559 -26.559 1.00 96.12 178 GLY A O 1
ATOM 1461 N N . ALA A 1 179 ? 9.526 1.591 -27.256 1.00 94.75 179 ALA A N 1
ATOM 1462 C CA . ALA A 1 179 ? 9.954 1.147 -25.930 1.00 94.75 179 ALA A CA 1
ATOM 1463 C C . ALA A 1 179 ? 10.160 2.323 -24.955 1.00 94.75 179 ALA A C 1
ATOM 1465 O O . ALA A 1 179 ? 9.785 2.235 -23.790 1.00 94.75 179 ALA A O 1
ATOM 1466 N N . ILE A 1 180 ? 10.691 3.460 -25.422 1.00 94.06 180 ILE A N 1
ATOM 1467 C CA . ILE A 1 180 ? 10.812 4.679 -24.598 1.00 94.06 180 ILE A CA 1
ATOM 1468 C C . ILE A 1 180 ? 9.431 5.218 -24.195 1.00 94.06 180 ILE A C 1
ATOM 1470 O O . ILE A 1 180 ? 9.231 5.609 -23.044 1.00 94.06 180 ILE A O 1
ATOM 1474 N N . ARG A 1 181 ? 8.463 5.221 -25.118 1.00 94.31 181 ARG A N 1
ATOM 1475 C CA . ARG A 1 181 ? 7.077 5.594 -24.809 1.00 94.31 181 ARG A CA 1
ATOM 1476 C C . ARG A 1 181 ? 6.474 4.643 -23.776 1.00 94.31 181 ARG A C 1
ATOM 1478 O O . ARG A 1 181 ? 5.849 5.107 -22.826 1.00 94.31 181 ARG A O 1
ATOM 1485 N N . ASP A 1 182 ? 6.662 3.341 -23.950 1.00 93.31 182 ASP A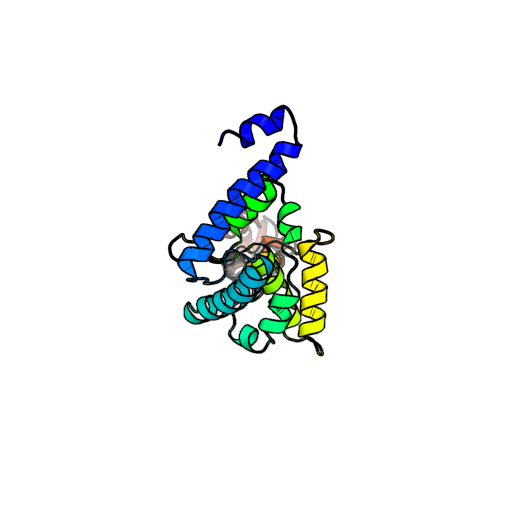 N 1
ATOM 1486 C CA . ASP A 1 182 ? 6.114 2.335 -23.043 1.00 93.31 182 ASP A CA 1
ATOM 1487 C C . ASP A 1 182 ? 6.740 2.469 -21.642 1.00 93.31 182 ASP A C 1
ATOM 1489 O O . ASP A 1 182 ? 6.014 2.457 -20.648 1.00 93.31 182 ASP A O 1
ATOM 1493 N N . ASN A 1 183 ? 8.045 2.754 -21.551 1.00 91.75 183 ASN A N 1
ATOM 1494 C CA . ASN A 1 183 ? 8.711 3.098 -20.291 1.00 91.75 183 ASN A CA 1
ATOM 1495 C C . ASN A 1 183 ? 8.045 4.294 -19.597 1.00 91.75 183 ASN A C 1
ATOM 1497 O O . ASN A 1 183 ? 7.727 4.219 -18.413 1.00 91.75 183 ASN A O 1
ATOM 1501 N N . ALA A 1 184 ? 7.773 5.380 -20.327 1.00 91.06 184 ALA A N 1
ATOM 1502 C CA . ALA A 1 184 ? 7.115 6.556 -19.759 1.00 91.06 184 ALA A CA 1
ATOM 1503 C C . ALA A 1 184 ? 5.702 6.238 -19.231 1.00 91.06 184 ALA A C 1
ATOM 1505 O O . ALA A 1 184 ? 5.305 6.724 -18.170 1.00 91.06 184 ALA A O 1
ATOM 1506 N N . LEU A 1 185 ? 4.946 5.397 -19.944 1.00 90.75 185 LEU A N 1
ATOM 1507 C CA . LEU A 1 185 ? 3.608 4.974 -19.523 1.00 90.75 185 LEU A CA 1
ATOM 1508 C C . LEU A 1 185 ? 3.647 4.099 -18.265 1.00 90.75 185 LEU A C 1
ATOM 1510 O O . LEU A 1 185 ? 2.823 4.290 -17.371 1.00 90.75 185 LEU A O 1
ATOM 1514 N N . LEU A 1 186 ? 4.606 3.178 -18.175 1.00 88.44 186 LEU A N 1
ATOM 1515 C CA . LEU A 1 186 ? 4.771 2.291 -17.022 1.00 88.44 186 LEU A CA 1
ATOM 1516 C C . LEU A 1 186 ? 5.312 3.043 -15.793 1.00 88.44 186 LEU A C 1
ATOM 1518 O O . LEU A 1 186 ? 4.850 2.818 -14.673 1.00 88.44 186 LEU A O 1
ATOM 1522 N N . SER A 1 187 ? 6.229 3.995 -15.982 1.00 86.81 187 SER A N 1
ATOM 1523 C CA . SER A 1 187 ? 6.769 4.820 -14.894 1.00 86.81 187 SER A CA 1
ATOM 1524 C C . SER A 1 187 ? 5.788 5.868 -14.366 1.00 86.81 187 SER A C 1
ATOM 1526 O O . SER A 1 187 ? 5.965 6.323 -13.236 1.00 86.81 187 SER A O 1
ATOM 1528 N N . LYS A 1 188 ? 4.721 6.207 -15.111 1.00 85.00 188 LYS A N 1
ATOM 1529 C CA . LYS A 1 188 ? 3.660 7.135 -14.667 1.00 85.00 188 LYS A CA 1
ATOM 1530 C C . LYS A 1 188 ? 3.111 6.795 -13.275 1.00 85.00 188 LYS A C 1
ATOM 1532 O O . LYS A 1 188 ? 2.741 7.700 -12.534 1.00 85.00 188 LYS A O 1
ATOM 1537 N N . TRP A 1 189 ? 3.085 5.510 -12.920 1.00 78.06 189 TRP A N 1
ATOM 1538 C CA . TRP A 1 189 ? 2.581 5.002 -11.640 1.00 78.06 189 TRP A CA 1
ATOM 1539 C C . TRP A 1 189 ? 3.691 4.367 -10.792 1.00 78.06 189 TRP A C 1
ATOM 1541 O O . TRP A 1 189 ? 3.482 3.340 -10.153 1.00 78.06 189 TRP A O 1
ATOM 1551 N N . ALA A 1 190 ? 4.887 4.966 -10.823 1.00 75.62 190 ALA A N 1
ATOM 1552 C CA . ALA A 1 190 ? 6.079 4.505 -10.107 1.00 75.62 190 ALA A CA 1
ATOM 1553 C C . ALA A 1 190 ? 6.524 3.072 -10.478 1.00 75.62 190 ALA A C 1
ATOM 1555 O O . ALA A 1 190 ? 7.029 2.322 -9.641 1.00 75.62 190 ALA A O 1
ATOM 1556 N N . GLY A 1 191 ? 6.350 2.696 -11.750 1.00 83.81 191 GLY A N 1
ATOM 1557 C CA . GLY A 1 191 ? 6.853 1.443 -12.303 1.00 83.81 191 GLY A CA 1
ATOM 1558 C C . GLY A 1 191 ? 8.384 1.388 -12.374 1.00 83.81 191 GLY A C 1
ATOM 1559 O O . GLY A 1 191 ? 9.005 2.261 -12.981 1.00 83.81 191 GLY A O 1
ATOM 1560 N N . GLY A 1 192 ? 8.988 0.351 -11.791 1.00 89.06 192 GLY A N 1
ATOM 1561 C CA . GLY A 1 192 ? 10.374 -0.053 -12.007 1.00 89.06 192 GLY A CA 1
ATOM 1562 C C . GLY A 1 192 ? 10.527 -0.866 -13.296 1.00 89.06 192 GLY A C 1
ATOM 1563 O O . GLY A 1 192 ? 9.697 -1.721 -13.609 1.00 89.06 192 GLY A O 1
ATOM 1564 N N . LEU A 1 193 ? 11.595 -0.596 -14.049 1.00 92.50 193 LEU A N 1
ATOM 1565 C CA . LEU A 1 193 ? 11.779 -1.102 -15.411 1.00 92.50 193 LEU A CA 1
ATOM 1566 C C . LEU A 1 193 ? 13.147 -1.759 -15.591 1.00 92.50 193 LEU A C 1
ATOM 1568 O O . LEU A 1 193 ? 14.180 -1.145 -15.319 1.00 92.50 193 LEU A O 1
ATOM 1572 N N . GLY A 1 194 ? 13.147 -2.988 -16.103 1.00 95.25 194 GLY A N 1
ATOM 1573 C CA . GLY A 1 194 ? 14.321 -3.657 -16.655 1.00 95.25 194 GLY A CA 1
ATOM 1574 C C . GLY A 1 194 ? 14.222 -3.700 -18.176 1.00 95.25 194 GLY A C 1
ATOM 1575 O O . GLY A 1 194 ? 13.302 -4.310 -18.709 1.00 95.25 194 GLY A O 1
ATOM 1576 N N . ASN A 1 195 ? 15.161 -3.069 -18.879 1.00 95.75 195 ASN A N 1
ATOM 1577 C CA . ASN A 1 195 ? 15.152 -3.011 -20.341 1.00 95.75 195 ASN A CA 1
ATOM 1578 C C . ASN A 1 195 ? 16.334 -3.804 -20.906 1.00 95.75 195 ASN A C 1
ATOM 1580 O O . ASN A 1 195 ? 17.488 -3.469 -20.630 1.00 95.75 195 ASN A O 1
ATOM 1584 N N . ASP A 1 196 ? 16.054 -4.823 -21.712 1.00 97.00 196 ASP A N 1
ATOM 1585 C CA . ASP A 1 196 ? 17.054 -5.549 -22.489 1.00 97.00 196 ASP A CA 1
ATOM 1586 C C . ASP A 1 196 ? 17.353 -4.805 -23.800 1.00 97.00 196 ASP A C 1
ATOM 1588 O O . ASP A 1 196 ? 16.493 -4.664 -24.670 1.00 97.00 196 ASP A O 1
ATOM 1592 N N . TRP A 1 197 ? 18.593 -4.330 -23.933 1.00 97.00 197 TRP A N 1
ATOM 1593 C CA . TRP A 1 197 ? 19.092 -3.583 -25.094 1.00 97.00 197 TRP A CA 1
ATOM 1594 C C . TRP A 1 197 ? 19.953 -4.427 -26.040 1.00 97.00 197 TRP A C 1
ATOM 1596 O O . TRP A 1 197 ? 20.509 -3.884 -26.995 1.00 97.00 197 TRP A O 1
ATOM 1606 N N . THR A 1 198 ? 20.085 -5.733 -25.791 1.00 96.88 198 THR A N 1
ATOM 1607 C CA . THR A 1 198 ? 21.051 -6.608 -26.478 1.00 96.88 198 THR A CA 1
ATOM 1608 C C . THR A 1 198 ? 20.855 -6.639 -27.992 1.00 96.88 198 THR A C 1
ATOM 1610 O O . THR A 1 198 ? 21.827 -6.721 -28.740 1.00 96.88 198 THR A O 1
ATOM 1613 N N . ASN A 1 199 ? 19.609 -6.527 -28.456 1.00 95.06 199 ASN A N 1
ATOM 1614 C CA . ASN A 1 199 ? 19.299 -6.570 -29.882 1.00 95.06 199 ASN A CA 1
ATOM 1615 C C . ASN A 1 199 ? 19.766 -5.316 -30.635 1.00 95.06 199 ASN A C 1
ATOM 1617 O O . ASN A 1 199 ? 20.066 -5.408 -31.824 1.00 95.06 199 ASN A O 1
ATOM 1621 N N . VAL A 1 200 ? 19.835 -4.153 -29.977 1.00 95.88 200 VAL A N 1
ATOM 1622 C CA . VAL A 1 200 ? 20.134 -2.882 -30.647 1.00 95.88 200 VAL A CA 1
ATOM 1623 C C . VAL A 1 200 ? 21.593 -2.849 -31.097 1.00 95.88 200 VAL A C 1
ATOM 1625 O O . VAL A 1 200 ? 22.526 -3.042 -30.316 1.00 95.88 200 VAL A O 1
ATOM 1628 N N . ARG A 1 201 ? 21.805 -2.568 -32.384 1.00 95.69 201 ARG A N 1
ATOM 1629 C CA . ARG A 1 201 ? 23.113 -2.678 -33.035 1.00 95.69 201 ARG A CA 1
ATOM 1630 C C . ARG A 1 201 ? 24.184 -1.792 -32.390 1.00 95.69 201 ARG A C 1
ATOM 1632 O O . ARG A 1 201 ? 23.963 -0.620 -32.071 1.00 95.69 201 ARG A O 1
ATOM 1639 N N . ALA A 1 202 ? 25.401 -2.325 -32.312 1.00 96.00 202 ALA A N 1
ATOM 1640 C CA . ALA A 1 202 ? 26.554 -1.657 -31.714 1.00 96.00 202 ALA A CA 1
ATOM 1641 C C . ALA A 1 202 ? 27.097 -0.480 -32.554 1.00 96.00 202 ALA A C 1
ATOM 1643 O O . ALA A 1 202 ? 26.749 -0.290 -33.727 1.00 96.00 202 ALA A O 1
ATOM 1644 N N . LEU A 1 203 ? 28.005 0.293 -31.948 1.00 95.69 203 LEU A N 1
ATOM 1645 C CA . LEU A 1 203 ? 28.769 1.363 -32.596 1.00 95.69 203 LEU A CA 1
ATOM 1646 C C . LEU A 1 203 ? 29.472 0.849 -33.863 1.00 95.69 203 LEU A C 1
ATOM 1648 O O . LEU A 1 203 ? 30.080 -0.216 -33.864 1.00 95.69 203 LEU A O 1
ATOM 1652 N N . GLY A 1 204 ? 29.399 1.618 -34.949 1.00 92.81 204 GLY A N 1
ATOM 1653 C CA . GLY A 1 204 ? 30.044 1.275 -36.220 1.00 92.81 204 GLY A CA 1
ATOM 1654 C C . GLY A 1 204 ? 29.211 0.383 -37.145 1.00 92.81 204 GLY A C 1
ATOM 1655 O O . GLY A 1 204 ? 29.545 0.279 -38.327 1.00 92.81 204 GLY A O 1
ATOM 1656 N N . SER A 1 205 ? 28.102 -0.186 -36.659 1.00 94.44 205 SER A N 1
ATOM 1657 C CA .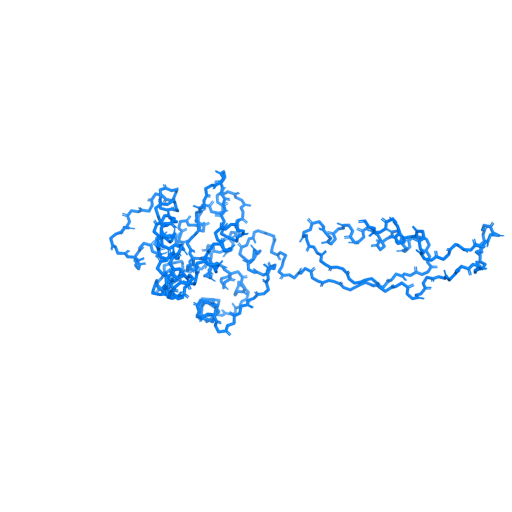 SER A 1 205 ? 27.175 -0.979 -37.476 1.00 94.44 205 SER A CA 1
ATOM 1658 C C . SER A 1 205 ? 26.584 -0.149 -38.616 1.00 94.44 205 SER A C 1
ATOM 1660 O O . SER A 1 205 ? 26.184 1.002 -38.418 1.00 94.44 205 SER A O 1
ATOM 1662 N N . ARG A 1 206 ? 26.493 -0.733 -39.815 1.00 91.88 206 ARG A N 1
ATOM 1663 C CA . ARG A 1 206 ? 25.928 -0.063 -40.995 1.00 91.88 206 ARG A CA 1
ATOM 1664 C C . ARG A 1 206 ? 24.426 0.189 -40.818 1.00 91.88 206 ARG A C 1
ATOM 1666 O O . ARG A 1 206 ? 23.684 -0.703 -40.406 1.00 91.88 206 ARG A O 1
ATOM 1673 N N . ILE A 1 207 ? 23.963 1.379 -41.199 1.00 90.44 207 ILE A N 1
ATOM 1674 C CA . ILE A 1 207 ? 22.533 1.710 -41.256 1.00 90.44 207 ILE A CA 1
ATOM 1675 C C . ILE A 1 207 ? 22.089 1.754 -42.720 1.00 90.44 207 ILE A C 1
ATOM 1677 O O . ILE A 1 207 ? 22.535 2.589 -43.511 1.00 90.44 207 ILE A O 1
ATOM 1681 N N . LYS A 1 208 ? 21.206 0.824 -43.096 1.00 81.94 208 LYS A N 1
ATOM 1682 C CA . LYS A 1 208 ? 20.568 0.814 -44.417 1.00 81.94 208 LYS A CA 1
ATOM 1683 C C . LYS A 1 208 ? 19.630 2.028 -44.519 1.00 81.94 208 LYS A C 1
ATOM 1685 O O . LYS A 1 208 ? 18.866 2.277 -43.596 1.00 81.94 208 LYS A O 1
ATOM 1690 N N . GLY A 1 209 ? 19.696 2.779 -45.619 1.00 82.81 209 GLY A N 1
ATOM 1691 C CA . GLY A 1 209 ? 18.868 3.972 -45.858 1.00 82.81 209 GLY A CA 1
ATOM 1692 C C . GLY A 1 209 ? 19.610 5.294 -45.648 1.00 82.81 209 GLY A C 1
ATOM 1693 O O . GLY A 1 209 ? 19.684 6.090 -46.574 1.00 82.81 209 GLY A O 1
ATOM 1694 N N . THR A 1 210 ? 20.240 5.507 -44.489 1.00 81.06 210 THR A N 1
ATOM 1695 C CA . THR A 1 210 ? 21.036 6.728 -44.225 1.00 81.06 210 THR A CA 1
ATOM 1696 C C . THR A 1 210 ? 22.476 6.640 -44.732 1.00 81.06 210 THR A C 1
ATOM 1698 O O . THR A 1 210 ? 23.189 7.638 -44.739 1.00 81.06 210 THR A O 1
ATOM 1701 N N . ASN A 1 211 ? 22.923 5.438 -45.123 1.00 83.81 211 ASN A N 1
ATOM 1702 C CA . ASN A 1 211 ? 24.301 5.122 -45.521 1.00 83.81 211 ASN A CA 1
ATOM 1703 C C . ASN A 1 211 ? 25.366 5.533 -44.479 1.00 83.81 211 ASN A C 1
ATOM 1705 O O . ASN A 1 211 ? 26.543 5.677 -44.801 1.00 83.81 211 ASN A O 1
ATOM 1709 N N . GLY A 1 212 ? 24.943 5.709 -43.224 1.00 89.06 212 GLY A N 1
ATOM 1710 C CA . GLY A 1 212 ? 25.789 6.068 -42.093 1.00 89.06 212 GLY A CA 1
ATOM 1711 C C . GLY A 1 212 ? 26.141 4.875 -41.203 1.00 89.06 212 GLY A C 1
ATOM 1712 O O . GLY A 1 212 ? 25.791 3.721 -41.477 1.00 89.06 212 GLY A O 1
ATOM 1713 N N . LYS A 1 213 ? 26.828 5.175 -40.098 1.00 92.00 213 LYS A N 1
ATOM 1714 C CA . LYS A 1 213 ? 27.176 4.222 -39.036 1.00 92.00 213 LYS A CA 1
ATOM 1715 C C . LYS A 1 213 ? 26.397 4.541 -37.760 1.00 92.00 213 LYS A C 1
ATOM 1717 O O . LYS A 1 213 ? 26.252 5.709 -37.405 1.00 92.00 213 LYS A O 1
ATOM 1722 N N . SER A 1 214 ? 25.929 3.502 -37.071 1.00 92.88 214 SER A N 1
ATOM 1723 C CA . SER A 1 214 ? 25.312 3.615 -35.745 1.00 92.88 214 SER A CA 1
ATOM 1724 C C . SER A 1 214 ? 26.306 4.151 -34.719 1.00 92.88 214 SER A C 1
ATOM 1726 O O . SER A 1 214 ? 27.491 3.824 -34.779 1.00 92.88 214 SER A O 1
ATOM 1728 N N . GLN A 1 215 ? 25.802 4.926 -33.758 1.00 93.69 215 GLN A N 1
ATOM 1729 C CA . GLN A 1 215 ? 26.537 5.390 -32.576 1.00 93.69 215 GLN A CA 1
ATOM 1730 C C . GLN A 1 215 ? 26.386 4.432 -31.373 1.00 93.69 215 GLN A C 1
ATOM 1732 O O . GLN A 1 215 ? 26.835 4.739 -30.271 1.00 93.69 215 GLN A O 1
ATOM 1737 N N . GLY A 1 216 ? 25.768 3.261 -31.578 1.00 93.81 216 GLY A N 1
ATOM 1738 C CA . GLY A 1 216 ? 25.474 2.287 -30.526 1.00 93.81 216 GLY A CA 1
ATOM 1739 C C . GLY A 1 216 ? 24.281 2.688 -29.653 1.00 93.81 216 GLY A C 1
ATOM 1740 O O . GLY A 1 216 ? 23.508 3.577 -30.004 1.00 93.81 216 GLY A O 1
ATOM 1741 N N . ILE A 1 217 ? 24.140 2.028 -28.501 1.00 95.06 217 ILE A N 1
ATOM 1742 C CA . ILE A 1 217 ? 22.972 2.180 -27.615 1.00 95.06 217 ILE A CA 1
ATOM 1743 C C . ILE A 1 217 ? 23.035 3.407 -26.697 1.00 95.06 217 ILE A C 1
ATOM 1745 O O . ILE A 1 217 ? 22.003 3.914 -26.271 1.00 95.06 217 ILE A O 1
ATOM 1749 N N . VAL A 1 218 ? 24.236 3.914 -26.394 1.00 95.06 218 VAL A N 1
ATOM 1750 C CA . VAL A 1 218 ? 24.441 4.970 -25.383 1.00 95.06 218 VAL A CA 1
ATOM 1751 C C . VAL A 1 218 ? 23.625 6.244 -25.658 1.00 95.06 218 VAL A C 1
ATOM 1753 O O . VAL A 1 218 ? 23.073 6.791 -24.703 1.00 95.06 218 VAL A O 1
ATOM 1756 N N . PRO A 1 219 ? 23.487 6.736 -26.907 1.00 94.00 219 PRO A N 1
ATOM 1757 C CA . PRO A 1 219 ? 22.611 7.872 -27.190 1.00 94.00 219 PRO A CA 1
ATOM 1758 C C . PRO A 1 219 ? 21.140 7.603 -26.855 1.00 94.00 219 PRO A C 1
ATOM 1760 O O . PRO A 1 219 ? 20.492 8.477 -26.291 1.00 94.00 219 PRO A O 1
ATOM 1763 N N . PHE A 1 220 ? 20.628 6.401 -27.133 1.00 93.44 220 PHE A N 1
ATOM 1764 C CA . PHE A 1 220 ? 19.248 6.034 -26.806 1.00 93.44 220 PHE A CA 1
ATOM 1765 C C . PHE A 1 220 ? 19.039 5.890 -25.294 1.00 93.44 220 PHE A C 1
ATOM 1767 O O . PHE A 1 220 ? 18.043 6.380 -24.770 1.00 93.44 220 PHE A O 1
ATOM 1774 N N . LEU A 1 221 ? 20.021 5.340 -24.570 1.00 92.62 221 LEU A N 1
ATOM 1775 C CA . LEU A 1 221 ? 19.989 5.248 -23.104 1.00 92.62 221 LEU A CA 1
ATOM 1776 C C . LEU A 1 221 ? 19.937 6.616 -22.408 1.00 92.62 221 LEU A C 1
ATOM 1778 O O . LEU A 1 221 ? 19.398 6.738 -21.311 1.00 92.62 221 LEU A O 1
ATOM 1782 N N . LYS A 1 222 ? 20.510 7.658 -23.023 1.00 90.81 222 LYS A N 1
ATOM 1783 C CA . LYS A 1 222 ? 20.412 9.032 -22.505 1.00 90.81 222 LYS A CA 1
ATOM 1784 C C . LYS A 1 222 ? 19.004 9.610 -22.640 1.00 90.81 222 LYS A C 1
ATOM 1786 O O . LYS A 1 222 ? 18.655 10.475 -21.851 1.00 90.81 222 LYS A O 1
ATOM 1791 N N . VAL A 1 223 ? 18.237 9.154 -23.629 1.00 87.44 223 VAL A N 1
ATOM 1792 C CA . VAL A 1 223 ? 16.846 9.576 -23.861 1.00 87.44 223 VAL A CA 1
ATOM 1793 C C . VAL A 1 223 ? 15.876 8.781 -22.988 1.00 87.44 223 VAL A C 1
ATOM 1795 O O . VAL A 1 223 ? 14.828 9.293 -22.623 1.00 87.44 223 VAL A O 1
ATOM 1798 N N . SER A 1 224 ? 16.214 7.537 -22.640 1.00 72.62 224 SER A N 1
ATOM 1799 C CA . SER A 1 224 ? 15.364 6.658 -21.829 1.00 72.62 224 SER A CA 1
ATOM 1800 C C . SER A 1 224 ? 15.454 6.893 -20.312 1.00 72.62 224 SER A C 1
ATOM 1802 O O . SER A 1 224 ? 14.941 6.064 -19.564 1.00 72.62 224 SER A O 1
ATOM 1804 N N . LYS A 1 225 ? 16.171 7.930 -19.862 1.00 59.59 225 LYS A N 1
ATOM 1805 C CA . LYS A 1 225 ? 16.202 8.381 -18.463 1.00 59.59 225 LYS A CA 1
ATOM 1806 C C . LYS A 1 225 ? 15.110 9.413 -18.242 1.00 59.59 225 LYS A C 1
ATOM 1808 O O . LYS A 1 225 ? 14.346 9.225 -17.276 1.00 59.59 225 LYS A O 1
#